Protein AF-A0A0B1TJ77-F1 (afdb_monomer)

Mean predicted aligned error: 9.47 Å

pLDDT: mean 84.38, std 19.78, range [30.62, 98.81]

Sequence (320 aa):
MHTGVLLCLLFISEALEATIDFCPSHSVFAKDPAPDCQAARDPRNLKKSPIEEWFTEQMFQDLFPKANLGLGPHECLPYSYKSFIIAARYFPEFGGEALNKDYEAIEHQRRDVAAFFAHALQETGENDVSLYKWVFISVHLQKNKQYPLNESRGLCSEKVSYNGFRCSSSFSTEEAAECFYRGGFYNWFERGPNSSFLLPAFPGFEVVDGKRCIEEGRYCKKDSILDFWYPCSGTTETHSNNTYYKGCYFGRGALQLSWNYNYGLFQQFLLSRGIRVDLINNPNLVVTKMDPPLAMLASLWFYMTPQPPKPSMHSIVIGR

Organism: Oesophagostomum dentatum (NCBI:txid61180)

InterPro domains:
  IPR000726 Glycoside hydrolase, family 19, catalytic [PF00182] (247-320)
  IPR023346 Lysozyme-like domain superfamily [SSF53955] (51-320)

Structure (mmCIF, N/CA/C/O backbone):
data_AF-A0A0B1TJ77-F1
#
_entry.id   AF-A0A0B1TJ77-F1
#
loop_
_atom_site.group_PDB
_atom_site.id
_atom_site.type_symbol
_atom_site.label_atom_id
_atom_site.label_alt_id
_atom_site.label_comp_id
_atom_site.label_asym_id
_atom_site.label_entity_id
_atom_site.label_seq_id
_atom_site.pdbx_PDB_ins_code
_atom_site.Cartn_x
_atom_site.Cartn_y
_atom_site.Cartn_z
_atom_site.occupancy
_atom_site.B_iso_or_equiv
_atom_site.auth_seq_id
_atom_site.auth_comp_id
_atom_site.auth_asym_id
_atom_site.auth_atom_id
_atom_site.pdbx_PDB_model_num
ATOM 1 N N . MET A 1 1 ? 4.062 -1.691 26.098 1.00 33.47 1 MET A N 1
ATOM 2 C CA . MET A 1 1 ? 3.121 -1.978 24.992 1.00 33.47 1 MET A CA 1
ATOM 3 C C . MET A 1 1 ? 2.044 -0.916 25.084 1.00 33.47 1 MET A C 1
ATOM 5 O O . MET A 1 1 ? 1.210 -0.994 25.974 1.00 33.47 1 MET A O 1
ATOM 9 N N . HIS A 1 2 ? 2.229 0.176 24.341 1.00 33.03 2 HIS A N 1
ATOM 10 C CA . HIS A 1 2 ? 1.635 1.476 24.655 1.00 33.03 2 HIS A CA 1
ATOM 11 C C . HIS A 1 2 ? 0.276 1.696 23.986 1.00 33.03 2 HIS A C 1
ATOM 13 O O . HIS A 1 2 ? 0.047 1.345 22.836 1.00 33.03 2 HIS A O 1
ATOM 19 N N . THR A 1 3 ? -0.596 2.304 24.777 1.00 34.78 3 THR A N 1
ATOM 20 C CA . THR A 1 3 ? -2.044 2.509 24.689 1.00 34.78 3 THR A CA 1
ATOM 21 C C . THR A 1 3 ? -2.519 3.542 23.655 1.00 34.78 3 THR A C 1
ATOM 23 O O . THR A 1 3 ? -3.707 3.839 23.624 1.00 34.78 3 THR A O 1
ATOM 26 N N . GLY A 1 4 ? -1.637 4.074 22.800 1.00 39.38 4 GLY A N 1
ATOM 27 C CA . GLY A 1 4 ? -1.952 5.198 21.898 1.00 39.38 4 GLY A CA 1
ATOM 28 C C . GLY A 1 4 ? -2.944 4.852 20.784 1.00 39.38 4 GLY A C 1
ATOM 29 O O . GLY A 1 4 ? -3.982 5.490 20.658 1.00 39.38 4 GLY A O 1
ATOM 30 N N . VAL A 1 5 ? -2.700 3.769 20.037 1.00 42.84 5 VAL A N 1
ATOM 31 C CA . VAL A 1 5 ? -3.583 3.363 18.920 1.00 42.84 5 VAL A CA 1
ATOM 32 C C . VAL A 1 5 ? -4.966 2.907 19.418 1.00 42.84 5 VAL A C 1
ATOM 34 O O . VAL A 1 5 ? -5.963 3.019 18.709 1.00 42.84 5 VAL A O 1
ATOM 37 N N . LEU A 1 6 ? -5.047 2.418 20.662 1.00 37.19 6 LEU A N 1
ATOM 38 C CA . LEU A 1 6 ? -6.294 1.920 21.241 1.00 37.19 6 LEU A CA 1
ATOM 39 C C . LEU A 1 6 ? -7.206 3.056 21.741 1.00 37.19 6 LEU A C 1
ATOM 41 O O . LEU A 1 6 ? -8.421 2.901 21.702 1.00 37.19 6 LEU A O 1
ATOM 45 N N . LEU A 1 7 ? -6.658 4.193 22.192 1.00 40.03 7 LEU A N 1
ATOM 46 C CA . LEU A 1 7 ? -7.473 5.263 22.785 1.00 40.03 7 LEU A CA 1
ATOM 47 C C . LEU A 1 7 ? -8.285 6.045 21.743 1.00 40.03 7 LEU A C 1
ATOM 49 O O . LEU A 1 7 ? -9.455 6.334 21.988 1.00 40.03 7 LEU A O 1
ATOM 53 N N . CYS A 1 8 ? -7.705 6.319 20.571 1.00 42.03 8 CYS A N 1
ATOM 54 C CA . CYS A 1 8 ? -8.358 7.119 19.526 1.00 42.03 8 CYS A CA 1
ATOM 55 C C . CYS A 1 8 ? -9.600 6.418 18.930 1.00 42.03 8 CYS A C 1
ATOM 57 O O . CYS A 1 8 ? -10.542 7.059 18.473 1.00 42.03 8 CYS A O 1
ATOM 59 N N . LEU A 1 9 ? -9.651 5.082 19.001 1.00 42.00 9 LEU A N 1
ATOM 60 C CA . LEU A 1 9 ? -10.787 4.291 18.525 1.00 42.00 9 LEU A CA 1
ATOM 61 C C . LEU A 1 9 ? -11.801 3.932 19.620 1.00 42.00 9 LEU A C 1
ATOM 63 O O . LEU A 1 9 ? -12.869 3.436 19.280 1.00 42.00 9 LEU A O 1
ATOM 67 N N . LEU A 1 10 ? -11.525 4.143 20.912 1.00 39.81 10 LEU A N 1
ATOM 68 C CA . LEU A 1 10 ? -12.411 3.689 22.000 1.00 39.81 10 LEU A CA 1
ATOM 69 C C . LEU A 1 10 ? -13.354 4.768 22.561 1.00 39.81 10 LEU A C 1
ATOM 71 O O . LEU A 1 10 ? -14.364 4.407 23.160 1.00 39.81 10 LEU A O 1
ATOM 75 N N . PHE A 1 11 ? -13.118 6.060 22.307 1.00 39.28 11 PHE A N 1
ATOM 76 C CA . PHE A 1 11 ? -13.961 7.147 22.826 1.00 39.28 11 PHE A CA 1
ATOM 77 C C . PHE A 1 11 ? -14.303 8.182 21.748 1.00 39.28 11 PHE A C 1
ATOM 79 O O . PHE A 1 11 ? -13.609 9.180 21.600 1.00 39.28 11 PHE A O 1
ATOM 86 N N . ILE A 1 12 ? -15.406 7.984 21.021 1.00 43.03 12 ILE A N 1
ATOM 87 C CA . ILE A 1 12 ? -16.041 9.065 20.252 1.00 43.03 12 ILE A CA 1
ATOM 88 C C . ILE A 1 12 ? -17.483 9.187 20.748 1.00 43.03 12 ILE A C 1
ATOM 90 O O . ILE A 1 12 ? -18.368 8.451 20.319 1.00 43.03 12 ILE A O 1
ATOM 94 N N . SER A 1 13 ? -17.683 10.090 21.708 1.00 36.84 13 SER A N 1
ATOM 95 C CA . SER A 1 13 ? -18.975 10.714 21.997 1.00 36.84 13 SER A CA 1
ATOM 96 C C . SER A 1 13 ? -18.979 12.076 21.309 1.00 36.84 13 SER A C 1
ATOM 98 O O . SER A 1 13 ? -17.969 12.772 21.316 1.00 36.84 13 SER A O 1
ATOM 100 N N . GLU A 1 14 ? -20.112 12.424 20.713 1.00 44.84 14 GLU A N 1
ATOM 101 C CA . GLU A 1 14 ? -20.382 13.636 19.936 1.00 44.84 14 GLU A CA 1
ATOM 102 C C . GLU A 1 14 ? -19.800 14.928 20.547 1.00 44.84 14 GLU A C 1
ATOM 104 O O . GLU A 1 14 ? -20.248 15.376 21.599 1.00 44.84 14 GLU A O 1
ATOM 109 N N . ALA A 1 15 ? -18.860 15.564 19.841 1.00 35.56 15 ALA A N 1
ATOM 110 C CA . ALA A 1 15 ? -18.689 17.018 19.792 1.00 35.56 15 ALA A CA 1
ATOM 111 C C . ALA A 1 15 ? -17.822 17.393 18.578 1.00 35.56 15 ALA A C 1
ATOM 113 O O . ALA A 1 15 ? -16.715 16.894 18.394 1.00 35.56 15 ALA A O 1
ATOM 114 N N . LEU A 1 16 ? -18.375 18.256 17.729 1.00 44.16 16 LEU A N 1
ATOM 115 C CA . LEU A 1 16 ? -17.776 18.760 16.501 1.00 44.16 16 LEU A CA 1
ATOM 116 C C . LEU A 1 16 ? -16.832 19.928 16.845 1.00 44.16 16 LEU A C 1
ATOM 118 O O . LEU A 1 16 ? -17.249 21.082 16.826 1.00 44.16 16 LEU A O 1
ATOM 122 N N . GLU A 1 17 ? -15.572 19.648 17.161 1.00 37.72 17 GLU A N 1
ATOM 123 C CA . GLU A 1 17 ? -14.515 20.663 17.143 1.00 37.72 17 GLU A CA 1
ATOM 124 C C . GLU A 1 17 ? -13.528 20.308 16.035 1.00 37.72 17 GLU A C 1
ATOM 126 O O . GLU A 1 17 ? -12.990 19.203 15.991 1.00 37.72 17 GLU A O 1
ATOM 131 N N . ALA A 1 18 ? -13.326 21.237 15.095 1.00 39.16 18 ALA A N 1
ATOM 132 C CA . ALA A 1 18 ? -12.214 21.158 14.164 1.00 39.16 18 ALA A CA 1
ATOM 133 C C . ALA A 1 18 ? -10.938 21.174 15.008 1.00 39.16 18 ALA A C 1
ATOM 135 O O . ALA A 1 18 ? -10.562 22.215 15.548 1.00 39.16 18 ALA A O 1
ATOM 136 N N . THR A 1 19 ? -10.328 20.005 15.182 1.00 48.34 19 THR A N 1
ATOM 137 C CA . THR A 1 19 ? -9.075 19.854 15.907 1.00 48.34 19 THR A CA 1
ATOM 138 C C . THR A 1 19 ? -8.058 20.755 15.225 1.00 48.34 19 THR A C 1
ATOM 140 O O . THR A 1 19 ? -7.701 20.528 14.069 1.00 48.34 19 THR A O 1
ATOM 143 N N . ILE A 1 20 ? -7.637 21.818 15.909 1.00 50.59 20 ILE A N 1
ATOM 144 C CA . ILE A 1 20 ? -6.459 22.578 15.503 1.00 50.59 20 ILE A CA 1
ATOM 145 C C . ILE A 1 20 ? -5.342 21.543 15.409 1.00 50.59 20 ILE A C 1
ATOM 147 O O . ILE A 1 20 ? -5.010 20.926 16.422 1.00 50.59 20 ILE A O 1
ATOM 151 N N . ASP A 1 21 ? -4.838 21.301 14.198 1.00 71.38 21 ASP A N 1
ATOM 152 C CA . ASP A 1 21 ? -3.714 20.396 14.001 1.00 71.38 21 ASP A CA 1
ATOM 153 C C . ASP A 1 21 ? -2.504 21.030 14.690 1.00 71.38 21 ASP A C 1
ATOM 155 O O . ASP A 1 21 ? -1.879 21.962 14.182 1.00 71.38 21 ASP A O 1
ATOM 159 N N . PHE A 1 22 ? -2.269 20.603 15.929 1.00 84.06 22 PHE A N 1
ATOM 160 C CA . PHE A 1 22 ? -1.185 21.095 16.768 1.00 84.06 22 PHE A CA 1
ATOM 161 C C . PHE A 1 22 ? 0.151 20.464 16.368 1.00 84.06 22 PHE A C 1
ATOM 163 O O . PHE A 1 22 ? 1.197 20.858 16.893 1.00 84.06 22 PHE A O 1
ATOM 170 N N . CYS A 1 23 ? 0.132 19.490 15.453 1.00 86.81 23 CYS A N 1
ATOM 171 C CA . CYS A 1 23 ? 1.340 18.882 14.947 1.00 86.81 23 CYS A CA 1
ATOM 172 C C . CYS A 1 23 ? 2.136 19.876 14.099 1.00 86.81 23 CYS A C 1
ATOM 174 O O . CYS A 1 23 ? 1.578 20.742 13.421 1.00 86.81 23 CYS A O 1
ATOM 176 N N . PRO A 1 24 ? 3.474 19.788 14.139 1.00 86.38 24 PRO A N 1
ATOM 177 C CA . PRO A 1 24 ? 4.313 20.695 13.382 1.00 86.38 24 PRO A CA 1
ATOM 178 C C . PRO A 1 24 ? 4.117 20.480 11.880 1.00 86.38 24 PRO A C 1
ATOM 180 O O . PRO A 1 24 ? 3.876 19.362 11.418 1.00 86.38 24 PRO A O 1
ATOM 183 N N . SER A 1 25 ? 4.309 21.551 11.110 1.00 86.38 25 SER A N 1
ATOM 184 C CA . SER A 1 25 ? 4.343 21.472 9.651 1.00 86.38 25 SER A CA 1
ATOM 185 C C . SER A 1 25 ? 5.398 20.469 9.183 1.00 86.38 25 SER A C 1
ATOM 187 O O . SER A 1 25 ? 6.533 20.497 9.667 1.00 86.38 25 SER A O 1
ATOM 189 N N . HIS A 1 26 ? 5.054 19.650 8.197 1.00 87.38 26 HIS A N 1
ATOM 190 C CA . HIS A 1 26 ? 5.940 18.657 7.592 1.00 87.38 26 HIS A CA 1
ATOM 191 C C . HIS A 1 26 ? 6.331 19.022 6.158 1.00 87.38 26 HIS A C 1
ATOM 193 O O . HIS A 1 26 ? 5.780 19.932 5.538 1.00 87.38 26 HIS A O 1
ATOM 199 N N . SER A 1 27 ? 7.315 18.295 5.630 1.00 88.69 27 SER A N 1
ATOM 200 C CA . SER A 1 27 ? 7.717 18.412 4.226 1.00 88.69 27 SER A CA 1
ATOM 201 C C . SER A 1 27 ? 6.802 17.575 3.334 1.00 88.69 27 SER A C 1
ATOM 203 O O . SER A 1 27 ? 6.491 16.427 3.658 1.00 88.69 27 SER A O 1
ATOM 205 N N . VAL A 1 28 ? 6.423 18.141 2.190 1.00 94.25 28 VAL A N 1
ATOM 206 C CA . VAL A 1 28 ? 5.692 17.447 1.125 1.00 94.25 28 VAL A CA 1
ATOM 207 C C . VAL A 1 28 ? 6.672 17.138 -0.001 1.00 94.25 28 VAL A C 1
ATOM 209 O O . VAL A 1 28 ? 7.245 18.056 -0.588 1.00 94.25 28 VAL A O 1
ATOM 212 N N . PHE A 1 29 ? 6.891 15.852 -0.279 1.00 93.44 29 PHE A N 1
ATOM 213 C CA . PHE A 1 29 ? 7.775 15.411 -1.366 1.00 93.44 29 PHE A CA 1
ATOM 214 C C . PHE A 1 29 ? 7.011 14.921 -2.592 1.00 93.44 29 PHE A C 1
ATOM 216 O O . PHE A 1 29 ? 7.553 14.980 -3.695 1.00 93.44 29 PHE A O 1
ATOM 223 N N . ALA A 1 30 ? 5.780 14.427 -2.421 1.00 93.50 30 ALA A N 1
ATOM 224 C CA . ALA A 1 30 ? 4.961 14.018 -3.555 1.00 93.50 30 ALA A CA 1
ATOM 225 C C . ALA A 1 30 ? 4.651 15.213 -4.458 1.00 93.50 30 ALA A C 1
ATOM 227 O O . ALA A 1 30 ? 4.370 16.315 -3.986 1.00 93.50 30 ALA A O 1
ATOM 228 N N . LYS A 1 31 ? 4.659 14.971 -5.769 1.00 91.50 31 LYS A N 1
ATOM 229 C CA . LYS A 1 31 ? 4.085 15.917 -6.727 1.00 91.50 31 LYS A CA 1
ATOM 230 C C . LYS A 1 31 ? 2.568 15.773 -6.763 1.00 91.50 31 LYS A C 1
ATOM 232 O O . LYS A 1 31 ? 2.051 14.657 -6.665 1.00 91.50 31 LYS A O 1
ATOM 237 N N . ASP A 1 32 ? 1.881 16.891 -6.971 1.00 90.75 32 ASP A N 1
ATOM 238 C CA . ASP A 1 32 ? 0.444 16.889 -7.218 1.00 90.75 32 ASP A CA 1
ATOM 239 C C . ASP A 1 32 ? 0.102 16.006 -8.430 1.00 90.75 32 ASP A C 1
ATOM 241 O O . ASP A 1 32 ? 0.757 16.104 -9.478 1.00 90.75 32 ASP A O 1
ATOM 245 N N . PRO A 1 33 ? -0.918 15.136 -8.320 1.00 90.56 33 PRO A N 1
ATOM 246 C CA . PRO A 1 33 ? -1.424 14.386 -9.459 1.00 90.56 33 PRO A CA 1
ATOM 247 C C . PRO A 1 33 ? -1.905 15.307 -10.584 1.00 90.56 33 PRO A C 1
ATOM 249 O O . PRO A 1 33 ? -2.353 16.430 -10.353 1.00 90.56 33 PRO A O 1
ATOM 252 N N . ALA A 1 34 ? -1.860 14.809 -11.821 1.00 89.25 34 ALA A N 1
ATOM 253 C CA . ALA A 1 34 ? -2.406 15.538 -12.961 1.00 89.25 34 ALA A CA 1
ATOM 254 C C . ALA A 1 34 ? -3.915 15.825 -12.771 1.00 89.25 34 ALA A C 1
ATOM 256 O O . ALA A 1 34 ? -4.615 14.982 -12.205 1.00 89.25 34 ALA A O 1
ATOM 257 N N . PRO A 1 35 ? -4.452 16.952 -13.277 1.00 88.88 35 PRO A N 1
ATOM 258 C CA . PRO A 1 35 ? -5.868 17.302 -13.106 1.00 88.88 35 PRO A CA 1
ATOM 259 C C . PRO A 1 35 ? -6.865 16.268 -13.656 1.00 88.88 35 PRO A C 1
ATOM 261 O O . PRO A 1 35 ? -8.010 16.221 -13.220 1.00 88.88 35 PRO A O 1
ATOM 264 N N . ASP A 1 36 ? -6.449 15.452 -14.624 1.00 90.88 36 ASP A N 1
ATOM 265 C CA . ASP A 1 36 ? -7.234 14.392 -15.263 1.00 90.88 36 ASP A CA 1
ATOM 266 C C . ASP A 1 36 ? -6.941 12.991 -14.690 1.00 90.88 36 ASP A C 1
ATOM 268 O O . ASP A 1 36 ? -7.260 11.969 -15.308 1.00 90.88 36 ASP A O 1
ATOM 272 N N . CYS A 1 37 ? -6.332 12.926 -13.503 1.00 90.62 37 CYS A N 1
ATOM 273 C CA . CYS A 1 37 ? -5.993 11.672 -12.851 1.00 90.62 37 CYS A CA 1
ATOM 274 C C . CYS A 1 37 ? -7.224 10.794 -12.577 1.00 90.62 37 CYS A C 1
ATOM 276 O O . CYS A 1 37 ? -8.345 11.252 -12.345 1.00 90.62 37 CYS A O 1
ATOM 278 N N . GLN A 1 38 ? -7.015 9.477 -12.598 1.00 90.69 38 GLN A N 1
ATOM 279 C CA . GLN A 1 38 ? -8.089 8.522 -12.354 1.00 90.69 38 GLN A CA 1
ATOM 280 C C . GLN A 1 38 ? -8.202 8.211 -10.864 1.00 90.69 38 GLN A C 1
ATOM 282 O O . GLN A 1 38 ? -7.341 7.548 -10.287 1.00 90.69 38 GLN A O 1
ATOM 287 N N . ALA A 1 39 ? -9.307 8.644 -10.262 1.00 94.94 39 ALA A N 1
ATOM 288 C CA . ALA A 1 39 ? -9.655 8.277 -8.897 1.00 94.94 39 ALA A CA 1
ATOM 289 C C . ALA A 1 39 ? -9.866 6.760 -8.735 1.00 94.94 39 ALA A C 1
ATOM 291 O O . ALA A 1 39 ? -10.267 6.075 -9.683 1.00 94.94 39 ALA A O 1
ATOM 292 N N . ALA A 1 40 ? -9.699 6.254 -7.509 1.00 96.62 40 ALA A N 1
ATOM 293 C CA . ALA A 1 40 ? -9.938 4.849 -7.170 1.00 96.62 40 ALA A CA 1
ATOM 294 C C . ALA A 1 40 ? -11.340 4.357 -7.594 1.00 96.62 40 ALA A C 1
ATOM 296 O O . ALA A 1 40 ? -12.351 5.044 -7.381 1.00 96.62 40 ALA A O 1
ATOM 297 N N . ARG A 1 41 ? -11.415 3.152 -8.174 1.00 97.06 41 ARG A N 1
ATOM 298 C CA . ARG A 1 41 ? -12.656 2.494 -8.626 1.00 97.06 41 ARG A CA 1
ATOM 299 C C . ARG A 1 41 ? -12.635 1.003 -8.315 1.00 97.06 41 ARG A C 1
ATOM 301 O O . ARG A 1 41 ? -11.579 0.385 -8.293 1.00 97.06 41 ARG A O 1
ATOM 308 N N . ASP A 1 42 ? -13.811 0.415 -8.125 1.00 96.62 42 ASP A N 1
ATOM 309 C CA . ASP A 1 42 ? -13.957 -1.033 -7.992 1.00 96.62 42 ASP A CA 1
ATOM 310 C C . ASP A 1 42 ? -14.533 -1.626 -9.288 1.00 96.62 42 ASP A C 1
ATOM 312 O O . ASP A 1 42 ? -15.735 -1.504 -9.529 1.00 96.62 42 ASP A O 1
ATOM 316 N N . PRO A 1 43 ? -13.726 -2.291 -10.134 1.00 95.94 43 PRO A N 1
ATOM 317 C CA . PRO A 1 43 ? -14.220 -2.864 -11.386 1.00 95.94 43 PRO A CA 1
ATOM 318 C C . PRO A 1 43 ? -15.181 -4.042 -11.172 1.00 95.94 43 PRO A C 1
ATOM 320 O O . PRO A 1 43 ? -15.810 -4.505 -12.123 1.00 95.94 43 PRO A O 1
ATOM 323 N N 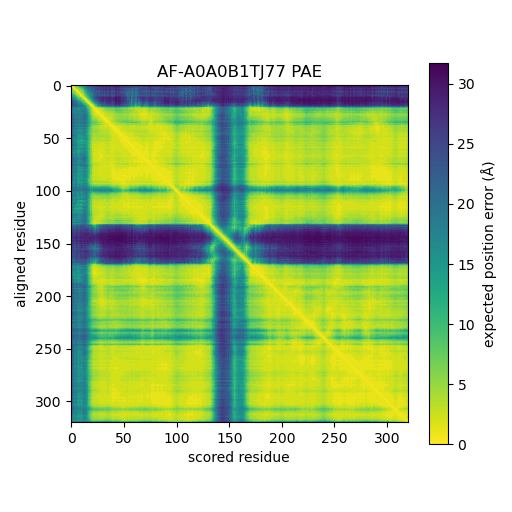. ARG A 1 44 ? -15.281 -4.566 -9.945 1.00 96.25 44 ARG A N 1
ATOM 324 C CA . ARG A 1 44 ? -16.154 -5.689 -9.597 1.00 96.25 44 ARG A CA 1
ATOM 325 C C . ARG A 1 44 ? -17.450 -5.249 -8.922 1.00 96.25 44 ARG A C 1
ATOM 327 O O . ARG A 1 44 ? -18.326 -6.095 -8.767 1.00 96.25 44 ARG A O 1
ATOM 334 N N . ASN A 1 45 ? -17.583 -3.964 -8.573 1.00 96.00 45 ASN A N 1
ATOM 335 C CA . ASN A 1 45 ? -18.727 -3.407 -7.843 1.00 96.00 45 ASN A CA 1
ATOM 336 C C . ASN A 1 45 ? -19.143 -4.303 -6.661 1.00 96.00 45 ASN A C 1
ATOM 338 O O . ASN A 1 45 ? -20.311 -4.679 -6.527 1.00 96.00 45 ASN A O 1
ATOM 342 N N . LEU A 1 46 ? -18.168 -4.708 -5.845 1.00 97.56 46 LEU A N 1
ATOM 343 C CA . LEU A 1 46 ? -18.400 -5.559 -4.690 1.00 97.56 46 LEU A CA 1
ATOM 344 C C . LEU A 1 46 ? -19.312 -4.856 -3.683 1.00 97.56 46 LEU A C 1
ATOM 346 O O . LEU A 1 46 ? -19.362 -3.625 -3.587 1.00 97.56 46 LEU A O 1
ATOM 350 N N . LYS A 1 47 ? -20.040 -5.670 -2.915 1.00 97.56 47 LYS A N 1
ATOM 351 C CA . LYS A 1 47 ? -20.856 -5.178 -1.806 1.00 97.56 47 LYS A CA 1
ATOM 352 C C . LYS A 1 47 ? -19.967 -4.479 -0.783 1.00 97.56 47 LYS A C 1
ATOM 354 O O . LYS A 1 47 ? -18.799 -4.831 -0.636 1.00 97.56 47 LYS A O 1
ATOM 359 N N . LYS A 1 48 ? -20.552 -3.514 -0.077 1.00 97.50 48 LYS A N 1
ATOM 360 C CA . LYS A 1 48 ? -19.875 -2.822 1.017 1.00 97.50 48 LYS A CA 1
ATOM 361 C C . LYS A 1 48 ? -19.411 -3.814 2.086 1.00 97.50 48 LYS A C 1
ATOM 363 O O . LYS A 1 48 ? -20.128 -4.772 2.375 1.00 97.50 48 LYS A O 1
ATOM 368 N N . SER A 1 49 ? -18.221 -3.577 2.629 1.00 96.12 49 SER A N 1
ATOM 369 C CA . SER A 1 49 ? -17.674 -4.347 3.753 1.00 96.12 49 SER A CA 1
ATOM 370 C C . SER A 1 49 ? -18.246 -3.819 5.081 1.00 96.12 49 SER A C 1
ATOM 372 O O . SER A 1 49 ? -18.525 -2.619 5.148 1.00 96.12 49 SER A O 1
ATOM 374 N N . PRO A 1 50 ? -18.403 -4.651 6.133 1.00 95.06 50 PRO A N 1
ATOM 375 C CA . PRO A 1 50 ? -18.876 -4.207 7.451 1.00 95.06 50 PRO A CA 1
ATOM 376 C C . PRO A 1 50 ? -18.107 -3.014 8.037 1.00 95.06 50 PRO A C 1
ATOM 378 O O . PRO A 1 50 ? -18.690 -2.181 8.722 1.00 95.06 50 PRO A O 1
ATOM 381 N N . ILE A 1 51 ? -16.816 -2.870 7.716 1.00 96.38 51 ILE A N 1
ATOM 382 C CA . ILE A 1 51 ? -16.002 -1.725 8.157 1.00 96.38 51 ILE A CA 1
ATOM 383 C C . ILE A 1 51 ? -16.587 -0.365 7.721 1.00 96.38 51 ILE A C 1
ATOM 385 O O . ILE A 1 51 ? -16.417 0.633 8.419 1.00 96.38 51 ILE A O 1
ATOM 389 N N . GLU A 1 52 ? -17.320 -0.316 6.599 1.00 96.94 52 GLU A N 1
ATOM 390 C CA . GLU A 1 52 ? -17.952 0.909 6.080 1.00 96.94 52 GLU A CA 1
ATOM 391 C C . GLU A 1 52 ? -19.134 1.395 6.940 1.00 96.94 52 GLU A C 1
ATOM 393 O O . GLU A 1 52 ? -19.655 2.480 6.687 1.00 96.94 52 GLU A O 1
ATOM 398 N N . GLU A 1 53 ? -19.580 0.614 7.931 1.00 95.00 53 GLU A N 1
ATOM 399 C CA . GLU A 1 53 ? -20.655 1.003 8.852 1.0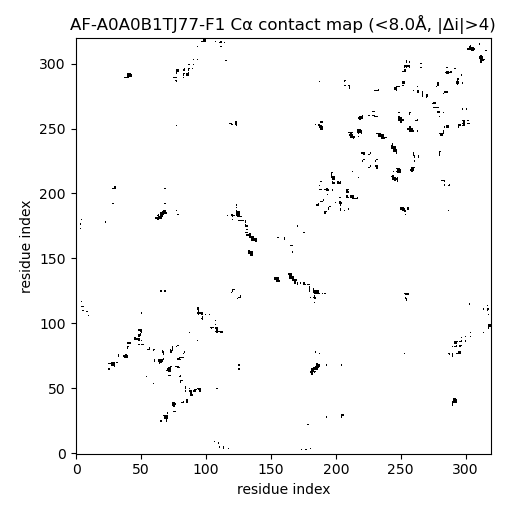0 95.00 53 GLU A CA 1
ATOM 400 C C . GLU A 1 53 ? -20.180 1.969 9.944 1.00 95.00 53 GLU A C 1
ATOM 402 O O . GLU A 1 53 ? -20.983 2.745 10.462 1.00 95.00 53 GLU A O 1
ATOM 407 N N . TRP A 1 54 ? -18.888 1.948 10.291 1.00 94.81 54 TRP A N 1
ATOM 408 C CA . TRP A 1 54 ? -18.357 2.713 11.424 1.00 94.81 54 TRP A CA 1
ATOM 409 C C . TRP A 1 54 ? -17.059 3.469 11.132 1.00 94.81 54 TRP A C 1
ATOM 411 O O . TRP A 1 54 ? -16.798 4.475 11.790 1.00 94.81 54 TRP A O 1
ATOM 421 N N . PHE A 1 55 ? -16.240 3.028 10.174 1.00 96.88 55 PHE A N 1
ATOM 422 C CA . PHE A 1 55 ? -14.989 3.701 9.832 1.00 96.88 55 PHE A CA 1
ATOM 423 C C . PHE A 1 55 ? -15.221 4.711 8.708 1.00 96.88 55 PHE A C 1
ATOM 425 O O . PHE A 1 55 ? -15.482 4.331 7.568 1.00 96.88 55 PHE A O 1
ATOM 432 N N . THR A 1 56 ? -15.144 6.002 9.026 1.00 97.38 56 THR A N 1
ATOM 433 C CA . THR A 1 56 ? -15.516 7.078 8.096 1.00 97.38 56 THR A CA 1
ATOM 434 C C . THR A 1 56 ? -14.316 7.672 7.360 1.00 97.38 56 THR A C 1
ATOM 436 O O . THR A 1 56 ? -13.163 7.535 7.773 1.00 97.38 56 THR A O 1
ATOM 439 N N . GLU A 1 57 ? -14.590 8.402 6.277 1.00 97.19 57 GLU A N 1
ATOM 440 C CA . GLU A 1 57 ? -13.564 9.163 5.558 1.00 97.19 57 GLU A CA 1
ATOM 441 C C . GLU A 1 57 ? -12.879 10.201 6.450 1.00 97.19 57 GLU A C 1
ATOM 443 O O . GLU A 1 57 ? -11.661 10.344 6.391 1.00 97.19 57 GLU A O 1
ATOM 448 N N . GLN A 1 58 ? -13.642 10.865 7.321 1.00 96.56 58 GLN A N 1
ATOM 449 C CA . GLN A 1 58 ? -13.103 11.836 8.268 1.00 96.56 58 GLN A CA 1
ATOM 450 C C . GLN A 1 58 ? -12.115 11.182 9.240 1.00 96.56 58 GLN A C 1
ATOM 452 O O . GLN A 1 58 ? -11.042 11.731 9.461 1.00 96.56 58 GLN A O 1
ATOM 457 N N . MET A 1 59 ? -12.430 9.990 9.763 1.00 95.94 59 MET A N 1
ATOM 458 C CA . MET A 1 59 ? -11.495 9.239 10.611 1.00 95.94 59 MET A CA 1
ATOM 459 C C . MET A 1 59 ? -10.211 8.893 9.855 1.00 95.94 59 MET A C 1
ATOM 461 O O . MET A 1 59 ? -9.122 9.043 10.394 1.00 95.94 59 MET A O 1
ATOM 465 N N . PHE A 1 60 ? -10.311 8.454 8.596 1.00 96.88 60 PHE A N 1
ATOM 466 C CA . PHE A 1 60 ? -9.126 8.156 7.788 1.00 96.88 60 PHE A CA 1
ATOM 467 C C . PHE A 1 60 ? -8.272 9.405 7.533 1.00 96.88 60 PHE A C 1
ATOM 469 O O . PHE A 1 60 ? -7.049 9.337 7.616 1.00 96.88 60 PHE A O 1
ATOM 476 N N . GLN A 1 61 ? -8.899 10.540 7.217 1.00 95.44 61 GLN A N 1
ATOM 477 C CA . GLN A 1 61 ? -8.191 11.800 6.984 1.00 95.44 61 GLN A CA 1
ATOM 478 C C . GLN A 1 61 ? -7.516 12.324 8.254 1.00 95.44 61 GLN A C 1
ATOM 480 O O . GLN A 1 61 ? -6.390 12.807 8.176 1.00 95.44 61 GLN A O 1
ATOM 485 N N . ASP A 1 62 ? -8.164 12.171 9.409 1.00 92.50 62 ASP A N 1
ATOM 486 C CA . ASP A 1 62 ? -7.599 12.555 10.702 1.00 92.50 62 ASP A CA 1
ATOM 487 C C . ASP A 1 62 ? -6.431 11.651 11.129 1.00 92.50 62 ASP A C 1
ATOM 489 O O . ASP A 1 62 ? -5.420 12.135 11.636 1.00 92.50 62 ASP A O 1
ATOM 493 N N . LEU A 1 63 ? -6.529 10.345 10.863 1.00 93.00 63 LEU A N 1
ATOM 494 C CA . LEU A 1 63 ? -5.470 9.383 11.172 1.00 93.00 63 LEU A CA 1
ATOM 495 C C . LEU A 1 63 ? -4.262 9.495 10.238 1.00 93.00 63 LEU A C 1
ATOM 497 O O . LEU A 1 63 ? -3.151 9.183 10.656 1.00 93.00 63 LEU A O 1
ATOM 501 N N . PHE A 1 64 ? -4.452 9.900 8.979 1.00 95.75 64 PHE A N 1
ATOM 502 C CA . PHE A 1 64 ? -3.390 9.873 7.964 1.00 95.75 64 PHE A CA 1
ATOM 503 C C . PHE A 1 64 ? -3.247 11.184 7.176 1.00 95.75 64 PHE A C 1
ATOM 505 O O . PHE A 1 64 ? -3.163 11.144 5.942 1.00 95.75 64 PHE A O 1
ATOM 512 N N . PRO A 1 65 ? -3.158 12.353 7.838 1.00 95.31 65 PRO A N 1
ATOM 513 C CA . PRO A 1 65 ? -3.073 13.645 7.158 1.00 95.31 65 PRO A CA 1
ATOM 514 C C . PRO A 1 65 ? -1.792 13.795 6.330 1.00 95.31 65 PRO A C 1
ATOM 516 O O . PRO A 1 65 ? -1.747 14.603 5.409 1.00 95.31 65 PRO A O 1
ATOM 519 N N . LYS A 1 66 ? -0.757 12.995 6.618 1.00 95.44 66 LYS A N 1
ATOM 520 C CA . LYS A 1 66 ? 0.539 13.016 5.924 1.00 95.44 66 LYS A CA 1
ATOM 521 C C . LYS A 1 66 ? 0.716 11.899 4.893 1.00 95.44 66 LYS A C 1
ATOM 523 O O . LYS A 1 66 ? 1.832 11.692 4.414 1.00 95.44 66 LYS A O 1
ATOM 528 N N . ALA A 1 67 ? -0.342 11.159 4.558 1.00 97.06 67 ALA A N 1
ATOM 529 C CA . ALA A 1 67 ? -0.251 10.076 3.582 1.00 97.06 67 ALA A CA 1
ATOM 530 C C . ALA A 1 67 ? 0.362 10.548 2.248 1.00 97.06 67 ALA A C 1
ATOM 532 O O . ALA A 1 67 ? 0.339 11.732 1.924 1.00 97.06 67 ALA A O 1
ATOM 533 N N . ASN A 1 68 ? 0.886 9.622 1.444 1.00 97.38 68 ASN A N 1
ATOM 534 C CA . ASN A 1 68 ? 1.432 9.928 0.116 1.00 97.38 68 ASN A CA 1
ATOM 535 C C . ASN A 1 68 ? 2.542 11.000 0.145 1.00 97.38 68 ASN A C 1
ATOM 537 O O . ASN A 1 68 ? 2.435 12.045 -0.492 1.00 97.38 68 ASN A O 1
ATOM 541 N N . LEU A 1 69 ? 3.613 10.731 0.893 1.00 96.06 69 LEU A N 1
ATOM 542 C CA . LEU A 1 69 ? 4.793 11.590 1.031 1.00 96.06 69 LEU A CA 1
ATOM 543 C C . LEU A 1 69 ? 4.461 13.026 1.464 1.00 96.06 69 LEU A C 1
ATOM 545 O O . LEU A 1 69 ? 5.026 13.994 0.946 1.00 96.06 69 LEU A O 1
ATOM 549 N N . GLY A 1 70 ? 3.526 13.155 2.404 1.00 95.12 70 GLY A N 1
ATOM 550 C CA . GLY A 1 70 ? 3.143 14.423 3.012 1.00 95.12 70 GLY A CA 1
ATOM 551 C C . GLY A 1 70 ? 2.018 15.173 2.302 1.00 95.12 70 GLY A C 1
ATOM 552 O O . GLY A 1 70 ? 1.531 16.142 2.877 1.00 95.12 70 GLY A O 1
ATOM 553 N N . LEU A 1 71 ? 1.572 14.754 1.111 1.00 95.75 71 LEU A N 1
ATOM 554 C CA . LEU A 1 71 ? 0.478 15.441 0.403 1.00 95.75 71 LEU A CA 1
ATOM 555 C C . LEU A 1 71 ? -0.886 15.237 1.084 1.00 95.75 71 LEU A C 1
ATOM 557 O O . LEU A 1 71 ? -1.799 16.041 0.925 1.00 95.75 71 LEU A O 1
ATOM 561 N N . GLY A 1 72 ? -1.012 14.155 1.844 1.00 96.06 72 GLY A N 1
ATOM 562 C CA . GLY A 1 72 ? -2.243 13.710 2.471 1.00 96.06 72 GLY A CA 1
ATOM 563 C C . GLY A 1 72 ? -3.048 12.748 1.595 1.00 96.06 72 GLY A C 1
ATOM 564 O O . GLY A 1 72 ? -2.613 12.332 0.510 1.00 96.06 72 GLY A O 1
ATOM 565 N N . PRO A 1 73 ? -4.224 12.317 2.078 1.00 96.69 73 PRO A N 1
ATOM 566 C CA . PRO A 1 73 ? -5.105 11.431 1.334 1.00 96.69 73 PRO A CA 1
ATOM 567 C C . PRO A 1 73 ? -5.600 12.105 0.052 1.00 96.69 73 PRO A C 1
ATOM 569 O O . PRO A 1 73 ? -6.197 13.175 0.096 1.00 96.69 73 PRO A O 1
ATOM 572 N N . HIS A 1 74 ? -5.400 11.454 -1.093 1.00 95.81 74 HIS A N 1
ATOM 573 C CA . HIS A 1 74 ? -5.821 11.986 -2.390 1.00 95.81 74 HIS A CA 1
ATOM 574 C C . HIS A 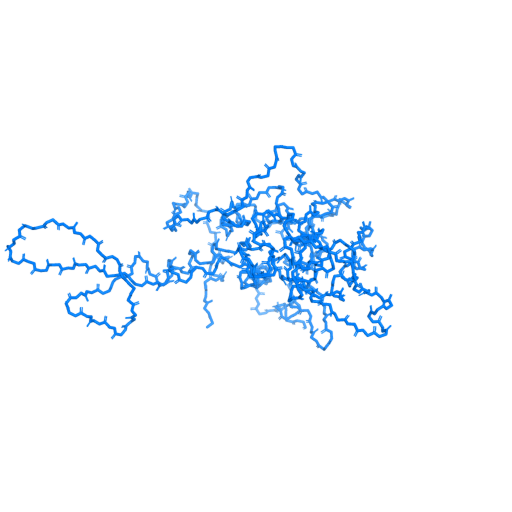1 74 ? -6.446 10.879 -3.241 1.00 95.81 74 HIS A C 1
ATOM 576 O O . HIS A 1 74 ? -5.899 9.782 -3.339 1.00 95.81 74 HIS A O 1
ATOM 582 N N . GLU A 1 75 ? -7.583 11.143 -3.889 1.00 93.31 75 GLU A N 1
ATOM 583 C CA . GLU A 1 75 ? -8.388 10.106 -4.558 1.00 93.31 75 GLU A CA 1
ATOM 584 C C . GLU A 1 75 ? -7.679 9.390 -5.721 1.00 93.31 75 GLU A C 1
ATOM 586 O O . GLU A 1 75 ? -8.000 8.241 -6.034 1.00 93.31 75 GLU A O 1
ATOM 591 N N . CYS A 1 76 ? -6.709 10.067 -6.338 1.00 93.88 76 CYS A N 1
ATOM 592 C CA . CYS A 1 76 ? -5.858 9.540 -7.407 1.00 93.88 76 CYS A CA 1
ATOM 593 C C . CYS A 1 76 ? -4.546 8.911 -6.928 1.00 93.88 76 CYS A C 1
ATOM 595 O O . CYS A 1 76 ? -3.775 8.425 -7.753 1.00 93.88 76 CYS A O 1
ATOM 597 N N . LEU A 1 77 ? -4.258 8.957 -5.627 1.00 96.44 77 LEU A N 1
ATOM 598 C CA . LEU A 1 77 ? -3.044 8.388 -5.059 1.00 96.44 77 LEU A CA 1
ATOM 599 C C . LEU A 1 77 ? -3.346 7.090 -4.300 1.00 96.44 77 LEU A C 1
ATOM 601 O O . LEU A 1 77 ? -4.491 6.844 -3.901 1.00 96.44 77 LEU A O 1
ATOM 605 N N . PRO A 1 78 ? -2.326 6.238 -4.094 1.00 96.50 78 PRO A N 1
ATOM 606 C CA . PRO A 1 78 ? -2.504 4.910 -3.514 1.00 96.50 78 PRO A CA 1
ATOM 607 C C . PRO A 1 78 ? -3.231 4.912 -2.172 1.00 96.50 78 PRO A C 1
ATOM 609 O O . PRO A 1 78 ? -4.033 4.015 -1.900 1.00 96.50 78 PRO A O 1
ATOM 612 N N . TYR A 1 79 ? -2.966 5.924 -1.346 1.00 98.00 79 TYR A N 1
ATOM 613 C CA . TYR A 1 79 ? -3.480 6.002 0.009 1.00 98.00 79 TYR A CA 1
ATOM 614 C C . TYR A 1 79 ? -4.564 7.071 0.110 1.00 98.00 79 TYR A C 1
ATOM 616 O O . TYR A 1 79 ? -4.300 8.264 0.216 1.00 98.00 79 TYR A O 1
ATOM 624 N N . SER A 1 80 ? -5.808 6.616 0.059 1.00 97.88 80 SER A N 1
ATOM 625 C CA . SER A 1 80 ? -7.002 7.413 0.317 1.00 97.88 80 SER A CA 1
ATOM 626 C C . SER A 1 80 ? -8.037 6.540 1.009 1.00 97.88 80 SER A C 1
ATOM 628 O O . SER A 1 80 ? -7.978 5.308 0.903 1.00 97.88 80 SER A O 1
ATOM 630 N N . TYR A 1 81 ? -9.020 7.164 1.661 1.00 98.19 81 TYR A N 1
ATOM 631 C CA . TYR A 1 81 ? -10.157 6.434 2.215 1.00 98.19 81 TYR A CA 1
ATOM 632 C C . TYR A 1 81 ? -10.823 5.578 1.133 1.00 98.19 81 TYR A C 1
ATOM 634 O O . TYR A 1 81 ? -11.032 4.381 1.329 1.00 98.19 81 TYR A O 1
ATOM 642 N N . LYS A 1 82 ? -11.041 6.161 -0.058 1.00 98.06 82 LYS A N 1
ATOM 643 C CA . LYS A 1 82 ? -11.621 5.473 -1.217 1.00 98.06 82 LYS A CA 1
ATOM 644 C C . LYS A 1 82 ? -10.816 4.244 -1.650 1.00 98.06 82 LYS A C 1
ATOM 646 O O . LYS A 1 82 ? -11.394 3.206 -1.969 1.00 98.06 82 LYS A O 1
ATOM 651 N N . SER A 1 83 ? -9.489 4.344 -1.648 1.00 98.38 83 SER A N 1
ATOM 652 C CA . SER A 1 83 ? -8.619 3.206 -1.943 1.00 98.38 83 SER A CA 1
ATOM 653 C C . SER A 1 83 ? -8.748 2.101 -0.895 1.00 98.38 83 SER A C 1
ATOM 655 O O . SER A 1 83 ? -8.834 0.921 -1.241 1.00 98.38 83 SER A O 1
ATOM 657 N N . PHE A 1 84 ? -8.786 2.492 0.379 1.00 98.44 84 PHE A N 1
ATOM 658 C CA . PHE A 1 84 ? -8.845 1.582 1.516 1.00 98.44 84 PHE A CA 1
ATOM 659 C C . PHE A 1 84 ? -10.156 0.789 1.563 1.00 98.44 84 PHE A C 1
ATOM 661 O O . PHE A 1 84 ? -10.109 -0.441 1.567 1.00 98.44 84 PHE A O 1
ATOM 668 N N . ILE A 1 85 ? -11.325 1.441 1.512 1.00 98.19 85 ILE A N 1
ATOM 669 C CA . ILE A 1 85 ? -12.592 0.696 1.607 1.00 98.19 85 ILE A CA 1
ATOM 670 C C . ILE A 1 85 ? -12.872 -0.153 0.364 1.00 98.19 85 ILE A C 1
ATOM 672 O O . ILE A 1 85 ? -13.411 -1.246 0.501 1.00 98.19 85 ILE A O 1
ATOM 676 N N . ILE A 1 86 ? -12.455 0.270 -0.841 1.00 98.50 86 ILE A N 1
ATOM 677 C CA . ILE A 1 86 ? -12.549 -0.594 -2.034 1.00 98.50 86 ILE A CA 1
ATOM 678 C C . ILE A 1 86 ? -11.745 -1.877 -1.822 1.00 98.50 86 ILE A C 1
ATOM 680 O O . ILE A 1 86 ? -12.240 -2.959 -2.127 1.00 98.50 86 ILE A O 1
ATOM 684 N N . ALA A 1 87 ? -10.529 -1.773 -1.284 1.00 98.50 87 ALA A N 1
ATOM 685 C CA . ALA A 1 87 ? -9.709 -2.936 -0.981 1.00 98.50 87 ALA A CA 1
ATOM 686 C C . ALA A 1 87 ? -10.335 -3.818 0.117 1.00 98.50 87 ALA A C 1
ATOM 688 O O . ALA A 1 87 ? -10.374 -5.039 -0.040 1.00 98.50 87 ALA A O 1
ATOM 689 N N . ALA A 1 88 ? -10.904 -3.221 1.170 1.00 98.44 88 ALA A N 1
ATOM 690 C CA . ALA A 1 88 ? -11.573 -3.942 2.257 1.00 98.44 88 ALA A CA 1
ATOM 691 C C . ALA A 1 88 ? -12.776 -4.781 1.788 1.00 98.44 88 ALA A C 1
ATOM 693 O O . ALA A 1 88 ? -13.042 -5.841 2.344 1.00 98.44 88 ALA A O 1
ATOM 694 N N . ARG A 1 89 ? -13.472 -4.388 0.713 1.00 98.44 89 ARG A N 1
ATOM 695 C CA . ARG A 1 89 ? -14.574 -5.188 0.132 1.00 98.44 89 ARG A CA 1
ATOM 696 C C . ARG A 1 89 ? -14.146 -6.553 -0.408 1.00 98.44 89 ARG A C 1
ATOM 698 O O . ARG A 1 89 ? -14.989 -7.436 -0.553 1.00 98.44 89 ARG A O 1
ATOM 705 N N . TYR A 1 90 ? -12.861 -6.748 -0.706 1.00 98.38 90 TYR A N 1
ATOM 706 C CA . TYR A 1 90 ? -12.326 -8.048 -1.129 1.00 98.38 90 TYR A CA 1
ATOM 707 C C . TYR A 1 90 ? -12.102 -9.013 0.048 1.00 98.38 90 TYR A C 1
ATOM 709 O O . TYR A 1 90 ? -11.883 -10.204 -0.197 1.00 98.38 90 TYR A O 1
ATOM 717 N N . PHE A 1 91 ? -12.188 -8.503 1.281 1.00 98.06 91 PHE A N 1
ATOM 718 C CA . PHE A 1 91 ? -11.985 -9.208 2.548 1.00 98.06 91 PHE A CA 1
ATOM 719 C C . PHE A 1 91 ? -13.070 -8.779 3.555 1.00 98.06 91 PHE A C 1
ATOM 721 O O . PHE A 1 91 ? -12.773 -8.046 4.496 1.00 98.06 91 PHE A O 1
ATOM 728 N N . PRO A 1 92 ? -14.348 -9.152 3.350 1.00 96.38 92 PRO A N 1
ATOM 729 C CA . PRO A 1 92 ? -15.455 -8.735 4.223 1.00 96.38 92 PRO A CA 1
ATOM 730 C C . PRO A 1 92 ? -15.294 -9.147 5.697 1.00 96.38 92 PRO A C 1
ATOM 732 O O . PRO A 1 92 ? -15.971 -8.599 6.561 1.00 96.38 92 PRO A O 1
ATOM 735 N N . GLU A 1 93 ? -14.421 -10.108 5.987 1.00 95.38 93 GLU A N 1
ATOM 736 C CA . GLU A 1 93 ? -14.029 -10.512 7.334 1.00 95.38 93 GLU A CA 1
ATOM 737 C C . GLU A 1 93 ? -13.168 -9.465 8.074 1.00 95.38 93 GLU A C 1
ATOM 739 O O . GLU A 1 93 ? -13.237 -9.369 9.302 1.00 95.38 93 GLU A O 1
ATOM 744 N N . PHE A 1 94 ? -12.396 -8.652 7.343 1.00 97.19 94 PHE A N 1
ATOM 745 C CA . PHE A 1 94 ? -11.508 -7.635 7.905 1.00 97.19 94 PHE A CA 1
ATOM 746 C C . PHE A 1 94 ? -12.318 -6.495 8.524 1.00 97.19 94 PHE A C 1
ATOM 748 O O . PHE A 1 94 ? -13.140 -5.865 7.851 1.00 97.19 94 PHE A O 1
ATOM 755 N N . GLY A 1 95 ? -12.103 -6.235 9.815 1.00 94.50 95 GLY A N 1
ATOM 756 C CA . GLY A 1 95 ? -12.908 -5.282 10.581 1.00 94.50 95 GLY A CA 1
ATOM 757 C C . GLY A 1 95 ? -14.396 -5.653 10.662 1.00 94.50 95 GLY A C 1
ATOM 758 O O . GLY A 1 95 ? -15.216 -4.795 10.988 1.00 94.50 95 GLY A O 1
ATOM 759 N N . GLY A 1 96 ? -14.752 -6.906 10.345 1.00 91.38 96 GLY A N 1
ATOM 760 C CA . GLY A 1 96 ? -16.122 -7.424 10.343 1.00 91.38 96 GLY A CA 1
ATOM 761 C C . GLY A 1 96 ? -16.334 -8.639 11.250 1.00 91.38 96 GLY A C 1
ATOM 762 O O . GLY A 1 96 ? -17.452 -8.857 11.717 1.00 91.38 96 GLY A O 1
ATOM 763 N N . GLU A 1 97 ? -15.285 -9.411 11.551 1.00 87.50 97 GLU A N 1
ATOM 764 C CA . GLU A 1 97 ? -15.360 -10.581 12.433 1.00 87.50 97 GLU A CA 1
ATOM 765 C C . GLU A 1 97 ? -15.207 -10.233 13.925 1.00 87.50 97 GLU A C 1
ATOM 767 O O . GLU A 1 97 ? -14.409 -9.386 14.321 1.00 87.50 97 GLU A O 1
ATOM 772 N N . ALA A 1 98 ? -15.951 -10.952 14.768 1.00 80.81 98 ALA A N 1
ATOM 773 C CA . ALA A 1 98 ? -15.854 -10.898 16.225 1.00 80.81 98 ALA A CA 1
ATOM 774 C C . ALA A 1 98 ? -16.028 -12.314 16.798 1.00 80.81 98 ALA A C 1
ATOM 776 O O . ALA A 1 98 ? -17.134 -12.733 17.136 1.00 80.81 98 ALA A O 1
ATOM 777 N N . LEU A 1 99 ? -14.942 -13.095 16.810 1.00 79.25 99 LEU A N 1
ATOM 778 C CA . LEU A 1 99 ? -14.969 -14.504 17.236 1.00 79.25 99 LEU A CA 1
ATOM 779 C C . LEU A 1 99 ? -14.598 -14.710 18.709 1.00 79.25 99 LEU A C 1
ATOM 781 O O . LEU A 1 99 ? -15.029 -15.692 19.317 1.00 79.25 99 LEU A O 1
ATOM 785 N N . ASN A 1 100 ? -13.792 -13.817 19.276 1.00 72.31 100 ASN A N 1
ATOM 786 C CA . ASN A 1 100 ? -13.363 -13.902 20.663 1.00 72.31 100 ASN A CA 1
ATOM 787 C C . ASN A 1 100 ? -14.451 -13.301 21.588 1.00 72.31 100 ASN A C 1
ATOM 789 O O . ASN A 1 100 ? -15.167 -12.375 21.220 1.00 72.31 100 ASN A O 1
ATOM 793 N N . LYS A 1 101 ? -14.648 -13.933 22.752 1.00 76.38 101 LYS A N 1
ATOM 794 C CA . LYS A 1 101 ? -15.692 -13.605 23.738 1.00 76.38 101 LYS A CA 1
ATOM 795 C C . LYS A 1 101 ? -15.212 -12.648 24.833 1.00 76.38 101 LYS A C 1
ATOM 797 O O . LYS A 1 101 ? -16.016 -12.259 25.673 1.00 76.38 101 LYS A O 1
ATOM 802 N N . ASP A 1 102 ? -13.923 -12.316 24.844 1.00 83.69 102 ASP A N 1
ATOM 803 C CA . ASP A 1 102 ? -13.290 -11.459 25.848 1.00 83.69 102 ASP A CA 1
ATOM 804 C C . ASP A 1 102 ? -13.523 -9.962 25.582 1.00 83.69 102 ASP A C 1
ATOM 806 O O . ASP A 1 102 ? -13.291 -9.151 26.478 1.00 83.69 102 ASP A O 1
ATOM 810 N N . TYR A 1 103 ? -13.965 -9.591 24.374 1.00 82.94 103 TYR A N 1
ATOM 811 C CA . TYR A 1 103 ? -14.271 -8.209 24.002 1.00 82.94 103 TYR A CA 1
ATOM 812 C C . TYR A 1 103 ? -15.619 -8.098 23.289 1.00 82.94 103 TYR A C 1
ATOM 814 O O . TYR A 1 103 ? -16.109 -9.056 22.687 1.00 82.94 103 TYR A O 1
ATOM 822 N N . GLU A 1 104 ? -16.198 -6.899 23.317 1.00 88.81 104 GLU A N 1
ATOM 823 C CA . GLU A 1 104 ? -17.389 -6.587 22.532 1.00 88.81 104 GLU A CA 1
ATOM 824 C C . GLU A 1 104 ? -17.080 -6.646 21.028 1.00 88.81 104 GLU A C 1
ATOM 826 O O . GLU A 1 104 ? -15.954 -6.396 20.582 1.00 88.81 104 GLU A O 1
ATOM 831 N N . ALA A 1 105 ? -18.095 -6.926 20.206 1.00 88.19 105 ALA A N 1
ATOM 832 C CA . ALA A 1 105 ? -17.897 -7.102 18.764 1.00 88.19 105 ALA A CA 1
ATOM 833 C C . ALA A 1 105 ? -17.233 -5.883 18.097 1.00 88.19 105 ALA A C 1
ATOM 835 O O . ALA A 1 105 ? -16.314 -6.032 17.292 1.00 88.19 105 ALA A O 1
ATOM 836 N N . ILE A 1 106 ? -17.642 -4.672 18.484 1.00 89.81 106 ILE A N 1
ATOM 837 C CA . ILE A 1 106 ? -17.069 -3.428 17.958 1.00 89.81 106 ILE A CA 1
ATOM 838 C C . ILE A 1 106 ? -15.617 -3.211 18.407 1.00 89.81 106 ILE A C 1
ATOM 840 O O . ILE A 1 106 ? -14.810 -2.671 17.651 1.00 89.81 106 ILE A O 1
ATOM 844 N N . GLU A 1 107 ? -15.248 -3.654 19.612 1.00 90.56 107 GLU A N 1
ATOM 845 C CA . GLU A 1 107 ? -13.867 -3.572 20.096 1.00 90.56 10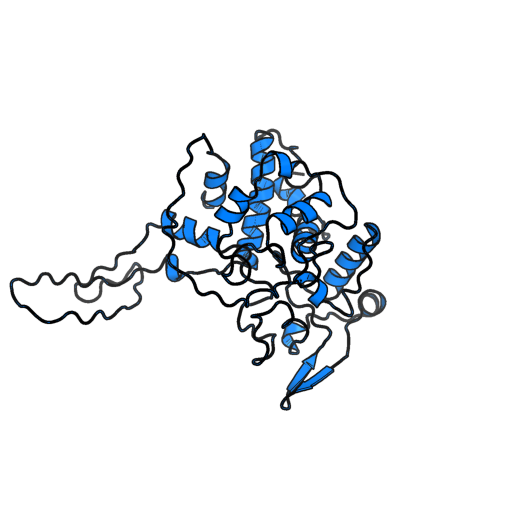7 GLU A CA 1
ATOM 846 C C . GLU A 1 107 ? -12.962 -4.508 19.295 1.00 90.56 107 GLU A C 1
ATOM 848 O O . GLU A 1 107 ? -11.848 -4.127 18.935 1.00 90.56 107 GLU A O 1
ATOM 853 N N . HIS A 1 108 ? -13.451 -5.703 18.957 1.00 88.38 108 HIS A N 1
ATOM 854 C CA . HIS A 1 108 ? -12.747 -6.641 18.086 1.00 88.38 108 HIS A CA 1
ATOM 855 C C . HIS A 1 108 ? -12.511 -6.081 16.687 1.00 88.38 108 HIS A C 1
ATOM 857 O O . HIS A 1 108 ? -11.373 -6.067 16.216 1.00 88.38 108 HIS A O 1
ATOM 863 N N . GLN A 1 109 ? -13.561 -5.558 16.061 1.00 92.31 109 GLN A N 1
ATOM 864 C CA . GLN A 1 109 ? -13.478 -4.952 14.733 1.00 92.31 109 GLN A CA 1
ATOM 865 C C . GLN A 1 109 ? -12.496 -3.774 14.715 1.00 92.31 109 GLN A C 1
ATOM 867 O O . GLN A 1 109 ? -11.638 -3.685 13.837 1.00 92.31 109 GLN A O 1
ATOM 872 N N . ARG A 1 110 ? -12.558 -2.898 15.727 1.00 93.94 110 ARG A N 1
ATOM 873 C CA . ARG A 1 110 ? -11.632 -1.765 15.866 1.00 93.94 110 ARG A CA 1
ATOM 874 C C . ARG A 1 110 ? -10.193 -2.213 16.090 1.00 93.94 110 ARG A C 1
ATOM 876 O O . ARG A 1 110 ? -9.289 -1.604 15.528 1.00 93.94 110 ARG A O 1
ATOM 883 N N . ARG A 1 111 ? -9.965 -3.271 16.875 1.00 93.56 111 ARG A N 1
ATOM 884 C CA . ARG A 1 111 ? -8.626 -3.835 17.116 1.00 93.56 111 ARG A CA 1
ATOM 885 C C . ARG A 1 111 ? -7.997 -4.406 15.855 1.00 93.56 111 ARG A C 1
ATOM 887 O O . ARG A 1 111 ? -6.807 -4.193 15.649 1.00 93.56 111 ARG A O 1
ATOM 894 N N . ASP A 1 112 ? -8.774 -5.090 15.024 1.00 95.38 112 ASP A N 1
ATOM 895 C CA . ASP A 1 112 ? -8.294 -5.637 13.753 1.00 95.38 112 ASP A CA 1
ATOM 896 C C . ASP A 1 112 ? -7.823 -4.523 12.801 1.00 95.38 112 ASP A C 1
ATOM 898 O O . ASP A 1 112 ? -6.687 -4.519 12.321 1.00 95.38 112 ASP A O 1
ATOM 902 N N . VAL A 1 113 ? -8.644 -3.483 12.646 1.00 97.12 113 VAL A N 1
ATOM 903 C CA . VAL A 1 113 ? -8.303 -2.309 11.829 1.00 97.12 113 VAL A CA 1
ATOM 904 C C . VAL A 1 113 ? -7.113 -1.535 12.411 1.00 97.12 113 VAL A C 1
ATOM 906 O O . VAL A 1 113 ? -6.195 -1.158 11.681 1.00 97.12 113 VAL A O 1
ATOM 909 N N . ALA A 1 114 ? -7.083 -1.342 13.732 1.00 95.69 114 ALA A N 1
ATOM 910 C CA . ALA A 1 114 ? -5.972 -0.707 14.439 1.00 95.69 114 ALA A CA 1
ATOM 911 C C . ALA A 1 114 ? -4.651 -1.463 14.251 1.00 95.69 114 ALA A C 1
ATOM 913 O O . ALA A 1 114 ? -3.612 -0.840 14.038 1.00 95.69 114 ALA A O 1
ATOM 914 N N . ALA A 1 115 ? -4.680 -2.796 14.319 1.00 96.69 115 ALA A N 1
ATOM 915 C CA . ALA A 1 115 ? -3.499 -3.627 14.128 1.00 96.69 115 ALA A CA 1
ATOM 916 C C . ALA A 1 115 ? -2.952 -3.487 12.703 1.00 96.69 115 ALA A C 1
ATOM 918 O O . ALA A 1 115 ? -1.752 -3.262 12.530 1.00 96.69 115 ALA A O 1
ATOM 919 N N . PHE A 1 116 ? -3.821 -3.531 11.688 1.00 97.88 116 PHE A N 1
ATOM 920 C CA . PHE A 1 116 ? -3.427 -3.274 10.302 1.00 97.88 116 PHE A CA 1
ATOM 921 C C . PHE A 1 116 ? -2.743 -1.906 10.142 1.00 97.88 116 PHE A C 1
ATOM 923 O O . PHE A 1 116 ? -1.660 -1.820 9.559 1.00 97.88 116 PHE A O 1
ATOM 930 N N . PHE A 1 117 ? -3.324 -0.841 10.704 1.00 97.31 117 PHE A N 1
ATOM 931 C CA . PHE A 1 117 ? -2.740 0.502 10.632 1.00 97.31 117 PHE A CA 1
ATOM 932 C C . PHE A 1 117 ? -1.431 0.641 11.409 1.00 97.31 117 PHE A C 1
ATOM 934 O O . PHE A 1 117 ? -0.517 1.306 10.928 1.00 97.31 117 PHE A O 1
ATOM 941 N N . ALA A 1 118 ? -1.294 -0.019 12.559 1.00 95.38 118 ALA A N 1
ATOM 942 C CA . ALA A 1 118 ? -0.041 -0.032 13.308 1.00 95.38 118 ALA A CA 1
ATOM 943 C C . ALA A 1 118 ? 1.096 -0.665 12.488 1.00 95.38 118 ALA A C 1
ATOM 945 O O . ALA A 1 118 ? 2.209 -0.140 12.458 1.00 95.38 118 ALA A O 1
ATOM 946 N N . HIS A 1 119 ? 0.807 -1.750 11.762 1.00 95.50 119 HIS A N 1
ATOM 947 C CA . HIS A 1 119 ? 1.763 -2.337 10.827 1.00 95.50 119 HIS A CA 1
ATOM 948 C C . HIS A 1 119 ? 2.061 -1.406 9.653 1.00 95.50 119 HIS A C 1
ATOM 950 O O . HIS A 1 119 ? 3.225 -1.181 9.342 1.00 95.50 119 HIS A O 1
ATOM 956 N N . ALA A 1 120 ? 1.041 -0.801 9.045 1.00 95.06 120 ALA A N 1
ATOM 957 C CA . ALA A 1 120 ? 1.250 0.151 7.961 1.00 95.06 120 ALA A CA 1
ATOM 958 C C . ALA A 1 120 ? 2.115 1.351 8.380 1.00 95.06 120 ALA A C 1
ATOM 960 O O . ALA A 1 120 ? 2.961 1.798 7.606 1.00 95.06 120 ALA A O 1
ATOM 961 N N . LEU A 1 121 ? 1.940 1.860 9.602 1.00 93.06 121 LEU A N 1
ATOM 962 C CA . LEU A 1 121 ? 2.773 2.922 10.157 1.00 93.06 121 LEU A CA 1
ATOM 963 C C . LEU A 1 121 ? 4.223 2.469 10.342 1.00 93.06 121 LEU A C 1
ATOM 965 O O . LEU A 1 121 ? 5.136 3.198 9.970 1.00 93.06 121 LEU A O 1
ATOM 969 N N . GLN A 1 122 ? 4.444 1.269 10.875 1.00 92.06 122 GLN A N 1
ATOM 970 C CA . GLN A 1 122 ? 5.794 0.732 11.036 1.00 92.06 122 GLN A CA 1
ATOM 971 C C . GLN A 1 122 ? 6.506 0.572 9.682 1.00 92.06 122 GLN A C 1
ATOM 973 O O . GLN A 1 122 ? 7.679 0.919 9.560 1.00 92.06 122 GLN A O 1
ATOM 978 N N . GLU A 1 123 ? 5.802 0.066 8.669 1.00 93.44 123 GLU A N 1
ATOM 979 C CA . GLU A 1 123 ? 6.382 -0.244 7.357 1.00 93.44 123 GLU A CA 1
ATOM 980 C C . GLU A 1 123 ? 6.513 0.986 6.447 1.00 93.44 123 GLU A C 1
ATOM 982 O O . GLU A 1 123 ? 7.462 1.102 5.672 1.00 93.44 123 GLU A O 1
ATOM 987 N N . THR A 1 124 ? 5.554 1.913 6.510 1.00 93.69 124 THR A N 1
ATOM 988 C CA . THR A 1 124 ? 5.453 3.036 5.563 1.00 93.69 124 THR A CA 1
ATOM 989 C C . THR A 1 124 ? 5.260 4.394 6.213 1.00 93.69 124 THR A C 1
ATOM 991 O O . THR A 1 124 ? 4.990 5.357 5.504 1.00 93.69 124 THR A O 1
ATOM 994 N N . GLY A 1 125 ? 5.417 4.513 7.526 1.00 92.75 125 GLY A N 1
ATOM 995 C CA . GLY A 1 125 ? 5.299 5.788 8.219 1.00 92.75 125 GLY A CA 1
ATOM 996 C C . GLY A 1 125 ? 6.406 6.784 7.869 1.00 92.75 125 GLY A C 1
ATOM 997 O O . GLY A 1 125 ? 7.503 6.402 7.454 1.00 92.75 125 GLY A O 1
ATOM 998 N N . GLU A 1 126 ? 6.132 8.071 8.088 1.00 93.38 126 GLU A N 1
ATOM 999 C CA . GLU A 1 126 ? 7.139 9.144 8.065 1.00 93.38 126 GLU A CA 1
ATOM 1000 C C . GLU A 1 126 ? 8.267 8.849 9.068 1.00 93.38 126 GLU A C 1
ATOM 1002 O O . GLU A 1 126 ? 9.434 9.121 8.796 1.00 93.38 126 GLU A O 1
ATOM 1007 N N . ASN A 1 127 ? 7.915 8.224 10.201 1.00 88.69 127 ASN A N 1
ATOM 1008 C CA . ASN A 1 127 ? 8.831 7.859 11.280 1.00 88.69 127 ASN A CA 1
ATOM 1009 C C . ASN A 1 127 ? 9.639 9.062 11.807 1.00 88.69 127 ASN A C 1
ATOM 1011 O O . ASN A 1 127 ? 10.838 8.953 12.078 1.00 88.69 127 ASN A O 1
ATOM 1015 N N . ASP A 1 128 ? 8.984 10.218 11.969 1.00 88.94 128 ASP A N 1
ATOM 1016 C CA . ASP A 1 128 ? 9.632 11.440 12.443 1.00 88.94 128 ASP A CA 1
ATOM 1017 C C . ASP A 1 128 ? 9.979 11.365 13.940 1.00 88.94 128 ASP A C 1
ATOM 1019 O O . ASP A 1 128 ? 9.232 11.774 14.828 1.00 88.94 128 ASP A O 1
ATOM 1023 N N . VAL A 1 129 ? 11.179 10.862 14.230 1.00 84.62 129 VAL A N 1
ATOM 1024 C CA . VAL A 1 129 ? 11.720 10.790 15.594 1.00 84.62 129 VAL A CA 1
ATOM 1025 C C . VAL A 1 129 ? 11.986 12.187 16.175 1.00 84.62 129 VAL A C 1
ATOM 1027 O O . VAL A 1 129 ? 12.185 12.317 17.382 1.00 84.62 129 VAL A O 1
ATOM 1030 N N . SER A 1 130 ? 12.021 13.251 15.359 1.00 83.56 130 SER A N 1
ATOM 1031 C CA . SER A 1 130 ? 12.260 14.611 15.856 1.00 83.56 130 SER A CA 1
ATOM 1032 C C . SER A 1 130 ? 11.146 15.123 16.769 1.00 83.56 130 SER A C 1
ATOM 1034 O O . SER A 1 130 ? 11.442 15.906 17.669 1.00 83.56 130 SER A O 1
ATOM 1036 N N . LEU A 1 131 ? 9.930 14.583 16.637 1.00 83.19 131 LEU A N 1
ATOM 1037 C CA . LEU A 1 131 ? 8.783 14.868 17.506 1.00 83.19 131 LEU A CA 1
ATOM 1038 C C . LEU A 1 131 ? 9.070 14.591 18.989 1.00 83.19 131 LEU A C 1
ATOM 1040 O O . LEU A 1 131 ? 8.545 15.271 19.865 1.00 83.19 131 LEU A O 1
ATOM 1044 N N . TYR A 1 132 ? 9.950 13.627 19.270 1.00 78.19 132 TYR A N 1
ATOM 1045 C CA . TYR A 1 132 ? 10.353 13.241 20.624 1.00 78.19 132 TYR A CA 1
ATOM 1046 C C . TYR A 1 132 ? 11.649 13.925 21.095 1.00 78.19 132 TYR A C 1
ATOM 1048 O O . TYR A 1 132 ? 12.142 13.633 22.188 1.00 78.19 132 TYR A O 1
ATOM 1056 N N . LYS A 1 133 ? 12.264 14.793 20.277 1.00 68.81 133 LYS A N 1
ATOM 1057 C CA . LYS A 1 133 ? 13.551 15.425 20.604 1.00 68.81 133 LYS A CA 1
ATOM 1058 C C . LYS A 1 133 ? 13.351 16.712 21.404 1.00 68.81 133 LYS A C 1
ATOM 1060 O O . LYS A 1 133 ? 12.540 17.570 21.075 1.00 68.81 133 LYS A O 1
ATOM 1065 N N . TRP A 1 134 ? 14.168 16.863 22.442 1.00 59.19 134 TRP A N 1
ATOM 1066 C CA . TRP A 1 134 ? 14.207 18.037 23.311 1.00 59.19 134 TRP A CA 1
ATOM 1067 C C . TRP A 1 134 ? 15.052 19.147 22.670 1.00 59.19 134 TRP A C 1
ATOM 1069 O O . TRP A 1 134 ? 16.125 18.867 22.123 1.00 59.19 134 TRP A O 1
ATOM 1079 N N . VAL A 1 135 ? 14.612 20.403 22.776 1.00 53.66 135 VAL A N 1
ATOM 1080 C CA . VAL A 1 135 ? 15.352 21.578 22.284 1.00 53.66 135 VAL A CA 1
ATOM 1081 C C . VAL A 1 135 ? 15.957 22.333 23.476 1.00 53.66 135 VAL A C 1
ATOM 1083 O O . VAL A 1 135 ? 15.391 22.355 24.572 1.00 53.66 135 VAL A O 1
ATOM 1086 N N . PHE A 1 136 ? 17.127 22.949 23.290 1.00 49.69 136 PHE A N 1
ATOM 1087 C CA . PHE A 1 136 ? 17.677 23.897 24.263 1.00 49.69 136 PHE A CA 1
ATOM 1088 C C . PHE A 1 136 ? 16.802 25.153 24.348 1.00 49.69 136 PHE A C 1
ATOM 1090 O O . PHE A 1 136 ? 16.615 25.837 23.343 1.00 49.69 136 PHE A O 1
ATOM 1097 N N . ILE A 1 137 ? 16.353 25.517 25.551 1.00 48.47 137 ILE A N 1
ATOM 1098 C CA . ILE A 1 137 ? 15.855 26.871 25.815 1.00 48.47 137 ILE A CA 1
ATOM 1099 C C . ILE A 1 137 ? 16.928 27.631 26.595 1.00 48.47 137 ILE A C 1
ATOM 1101 O O . ILE A 1 137 ? 17.313 27.252 27.704 1.00 48.47 137 ILE A O 1
ATOM 1105 N N . SER A 1 138 ? 17.406 28.737 26.019 1.00 44.56 138 SER A N 1
ATOM 1106 C CA . SER A 1 138 ? 18.207 29.727 26.742 1.00 44.56 138 SER A CA 1
ATOM 1107 C C . SER A 1 138 ? 17.353 30.371 27.832 1.00 44.56 138 SER A C 1
ATOM 1109 O O . SER A 1 138 ? 16.677 31.366 27.590 1.00 44.56 138 SER A O 1
ATOM 1111 N N . VAL A 1 139 ? 17.410 29.850 29.056 1.00 43.94 139 VAL A N 1
ATOM 1112 C CA . VAL A 1 139 ? 16.959 30.601 30.232 1.00 43.94 139 VAL A CA 1
ATOM 1113 C C . VAL A 1 139 ? 18.142 31.432 30.709 1.00 43.94 139 VAL A C 1
ATOM 1115 O O . VAL A 1 139 ? 18.887 31.040 31.604 1.00 43.94 139 VAL A O 1
ATOM 1118 N N . HIS A 1 140 ? 18.359 32.589 30.085 1.00 41.75 140 HIS A N 1
ATOM 1119 C CA . HIS A 1 140 ? 19.239 33.588 30.679 1.00 41.75 140 HIS A CA 1
ATOM 1120 C C . HIS A 1 140 ? 18.562 34.117 31.950 1.00 41.75 140 HIS A C 1
ATOM 1122 O O . HIS A 1 140 ? 17.733 35.022 31.897 1.00 41.75 140 HIS A O 1
ATOM 1128 N N . LEU A 1 141 ? 18.939 33.591 33.119 1.00 44.75 141 LEU A N 1
ATOM 1129 C CA . LEU A 1 141 ? 18.783 34.322 34.377 1.00 44.75 141 LEU A CA 1
ATOM 1130 C C . LEU A 1 141 ? 19.779 35.488 34.372 1.00 44.75 141 LEU A C 1
ATOM 1132 O O . LEU A 1 141 ? 20.781 35.478 35.084 1.00 44.75 141 LEU A O 1
ATOM 1136 N N . GLN A 1 142 ? 19.541 36.501 33.542 1.00 37.09 142 GLN A N 1
ATOM 1137 C CA . GLN A 1 142 ? 20.289 37.742 33.639 1.00 37.09 142 GLN A CA 1
ATOM 1138 C C . GLN A 1 142 ? 19.599 38.665 34.635 1.00 37.09 142 GLN A C 1
ATOM 1140 O O . GLN A 1 142 ? 18.624 39.346 34.327 1.00 37.09 142 GLN A O 1
ATOM 1145 N N . LYS A 1 143 ? 20.202 38.780 35.822 1.00 42.59 143 LYS A N 1
ATOM 1146 C CA . LYS A 1 143 ? 20.266 40.090 36.468 1.00 42.59 143 LYS A CA 1
ATOM 1147 C C . LYS A 1 143 ? 21.005 41.019 35.497 1.00 42.59 143 LYS A C 1
ATOM 1149 O O . LYS A 1 143 ? 22.224 40.962 35.415 1.00 42.59 143 LYS A O 1
ATOM 1154 N N . ASN A 1 144 ? 20.247 41.836 34.766 1.00 39.38 144 ASN A N 1
ATOM 1155 C CA . ASN A 1 144 ? 20.690 43.002 33.997 1.00 39.38 144 ASN A CA 1
ATOM 1156 C C . ASN A 1 144 ? 21.804 42.768 32.954 1.00 39.38 144 ASN A C 1
ATOM 1158 O O . ASN A 1 144 ? 22.980 42.893 33.290 1.00 39.38 144 ASN A O 1
ATOM 1162 N N . LYS A 1 145 ? 21.447 42.579 31.672 1.00 36.84 145 LYS A N 1
ATOM 1163 C CA . LYS A 1 145 ? 22.069 43.278 30.518 1.00 36.84 145 LYS A CA 1
ATOM 1164 C C . LYS A 1 145 ? 21.426 42.874 29.186 1.00 36.84 145 LYS A C 1
ATOM 1166 O O . LYS A 1 145 ? 21.241 41.707 28.904 1.00 36.84 145 LYS A O 1
ATOM 1171 N N . GLN A 1 146 ? 21.120 43.861 28.354 1.00 39.31 146 GLN A N 1
ATOM 1172 C CA . GLN A 1 146 ? 20.476 43.689 27.055 1.00 39.31 146 GLN A CA 1
ATOM 1173 C C . GLN A 1 146 ? 21.515 43.396 25.962 1.00 39.31 146 GLN A C 1
ATOM 1175 O O . GLN A 1 146 ? 22.325 44.264 25.646 1.00 39.31 146 GLN A O 1
ATOM 1180 N N . TYR A 1 147 ? 21.478 42.195 25.379 1.00 30.62 147 TYR A N 1
ATOM 1181 C CA . TYR A 1 147 ? 22.175 41.845 24.134 1.00 30.62 147 TYR A CA 1
ATOM 1182 C C . TYR A 1 147 ? 21.244 41.020 23.225 1.00 30.62 147 TYR A C 1
ATOM 1184 O O . TYR A 1 147 ? 20.375 40.316 23.742 1.00 30.62 147 TYR A O 1
ATOM 1192 N N . PRO A 1 148 ? 21.371 41.133 21.889 1.00 33.84 148 PRO A N 1
ATOM 1193 C CA . PRO A 1 148 ? 20.408 40.571 20.946 1.00 33.84 148 PRO A CA 1
ATOM 1194 C C . PRO A 1 148 ? 20.475 39.037 20.895 1.00 33.84 148 PRO A C 1
ATOM 1196 O O . PRO A 1 148 ? 21.550 38.440 20.928 1.00 33.84 148 PRO A O 1
ATOM 1199 N N . LEU A 1 149 ? 19.295 38.416 20.822 1.00 35.66 149 LEU A N 1
ATOM 1200 C CA . LEU A 1 149 ? 19.080 36.970 20.763 1.00 35.66 149 LEU A CA 1
ATOM 1201 C C . LEU A 1 149 ? 19.551 36.408 19.414 1.00 35.66 149 LEU A C 1
ATOM 1203 O O . LEU A 1 149 ? 18.886 36.607 18.403 1.00 35.66 149 LEU A O 1
ATOM 1207 N N . ASN A 1 150 ? 20.648 35.652 19.406 1.00 33.59 150 ASN A N 1
ATOM 1208 C CA . ASN A 1 150 ? 20.902 34.668 18.353 1.00 33.59 150 ASN A CA 1
ATOM 1209 C C . ASN A 1 150 ? 20.447 33.296 18.872 1.00 33.59 150 ASN A C 1
ATOM 1211 O O . ASN A 1 150 ? 21.115 32.691 19.713 1.00 33.59 150 ASN A O 1
ATOM 1215 N N . GLU A 1 151 ? 19.297 32.812 18.394 1.00 38.78 151 GLU A N 1
ATOM 1216 C CA . GLU A 1 151 ? 18.835 31.441 18.637 1.00 38.78 151 GLU A CA 1
ATOM 1217 C C . GLU A 1 151 ? 19.802 30.455 17.970 1.00 38.78 151 GLU A C 1
ATOM 1219 O O . GLU A 1 151 ? 19.829 30.313 16.751 1.00 38.78 151 GLU A O 1
ATOM 1224 N N . SER A 1 152 ? 20.596 29.746 18.768 1.00 39.81 152 SER A N 1
ATOM 1225 C CA . SER A 1 152 ? 21.289 28.537 18.320 1.00 39.81 152 SER A CA 1
ATOM 1226 C C . SER A 1 152 ? 20.500 27.328 18.820 1.00 39.81 152 SER A C 1
ATOM 1228 O O . SER A 1 152 ? 20.459 27.048 20.016 1.00 39.81 152 SER A O 1
ATOM 1230 N N . ARG A 1 153 ? 19.813 26.638 17.903 1.00 43.50 153 ARG A N 1
ATOM 1231 C CA . ARG A 1 153 ? 19.060 25.408 18.191 1.00 43.50 153 ARG A CA 1
ATOM 1232 C C . ARG A 1 153 ? 19.996 24.204 18.063 1.00 43.50 153 ARG A C 1
ATOM 1234 O O . ARG A 1 153 ? 20.620 24.016 17.023 1.00 43.50 153 ARG A O 1
ATOM 1241 N N . GLY A 1 154 ? 20.095 23.399 19.118 1.00 46.75 154 GLY A N 1
ATOM 1242 C CA . GLY A 1 154 ? 20.876 22.158 19.162 1.00 46.75 154 GLY A CA 1
ATOM 1243 C C . GLY A 1 154 ? 20.076 21.016 19.793 1.00 46.75 154 GLY A C 1
ATOM 1244 O O . GLY A 1 154 ? 19.077 21.261 20.468 1.00 46.75 154 GLY A O 1
ATOM 1245 N N . LEU A 1 155 ? 20.505 19.774 19.559 1.00 48.09 155 LEU A N 1
ATOM 1246 C CA . LEU A 1 155 ? 19.836 18.557 20.036 1.00 48.09 155 LEU A CA 1
ATOM 1247 C C . LEU A 1 155 ? 20.242 18.204 21.479 1.00 48.09 155 LEU A C 1
ATOM 1249 O O . LEU A 1 155 ? 21.432 18.152 21.786 1.00 48.09 155 LEU A O 1
ATOM 1253 N N . CYS A 1 156 ? 19.260 17.904 22.335 1.00 51.19 156 CYS A N 1
ATOM 1254 C CA . CYS A 1 156 ? 19.453 17.418 23.708 1.00 51.19 156 CYS A CA 1
ATOM 1255 C C . CYS A 1 156 ? 19.165 15.905 23.843 1.00 51.19 156 CYS A C 1
ATOM 1257 O O . CYS A 1 156 ? 18.345 15.355 23.110 1.00 51.19 156 CYS A O 1
ATOM 1259 N N . SER A 1 157 ? 19.771 15.244 24.842 1.00 47.91 157 SER A N 1
ATOM 1260 C CA . SER A 1 157 ? 19.349 13.920 25.346 1.00 47.91 157 SER A CA 1
ATOM 1261 C C . SER A 1 157 ? 19.010 14.010 26.840 1.00 47.91 157 SER A C 1
ATOM 1263 O O . SER A 1 157 ? 19.575 14.861 27.529 1.00 47.91 157 SER A O 1
ATOM 1265 N N . GLU A 1 158 ? 18.125 13.135 27.342 1.00 46.06 158 GLU A N 1
ATOM 1266 C CA . GLU A 1 158 ? 17.574 13.114 28.721 1.00 46.06 158 GLU A CA 1
ATOM 1267 C C . GLU A 1 158 ? 18.599 13.296 29.858 1.00 46.06 158 GLU A C 1
ATOM 1269 O O . GLU A 1 158 ? 18.229 13.663 30.970 1.00 46.06 158 GLU A O 1
ATOM 1274 N N . LYS A 1 159 ? 19.888 13.032 29.613 1.00 42.25 159 LYS A N 1
ATOM 1275 C CA . LYS A 1 159 ? 20.924 12.968 30.652 1.00 42.25 159 LYS A CA 1
ATOM 1276 C C . LYS A 1 159 ? 21.921 14.124 30.667 1.00 42.25 159 LYS A C 1
ATOM 1278 O O . LYS A 1 159 ? 22.860 14.071 31.458 1.00 42.25 159 LYS A O 1
ATOM 1283 N N . VAL A 1 160 ? 21.764 15.158 29.836 1.00 46.53 160 VAL A N 1
ATOM 1284 C CA . VAL A 1 160 ? 22.807 16.188 29.707 1.00 46.53 160 VAL A CA 1
ATOM 1285 C C . VAL A 1 160 ? 22.280 17.598 29.971 1.00 46.53 160 VAL A C 1
ATOM 1287 O O . VAL A 1 160 ? 21.804 18.292 29.081 1.00 46.53 160 VAL A O 1
ATOM 1290 N N . SER A 1 161 ? 22.454 18.049 31.213 1.00 47.19 161 SER A N 1
ATOM 1291 C CA . SER A 1 161 ? 22.500 19.472 31.557 1.00 47.19 161 SER A CA 1
ATOM 1292 C C . SER A 1 161 ? 23.881 20.013 31.169 1.00 47.19 161 SER A C 1
ATOM 1294 O O . SER A 1 161 ? 24.837 19.851 31.926 1.00 47.19 161 SER A O 1
ATOM 1296 N N . TYR A 1 162 ? 24.010 20.659 30.009 1.00 45.88 162 TYR A N 1
ATOM 1297 C CA . TYR A 1 162 ? 25.202 21.457 29.698 1.00 45.88 162 TYR A CA 1
ATOM 1298 C C . TYR A 1 162 ? 25.020 22.871 30.263 1.00 45.88 162 TYR A C 1
ATOM 1300 O O . TYR A 1 162 ? 24.022 23.520 29.974 1.00 45.88 162 TYR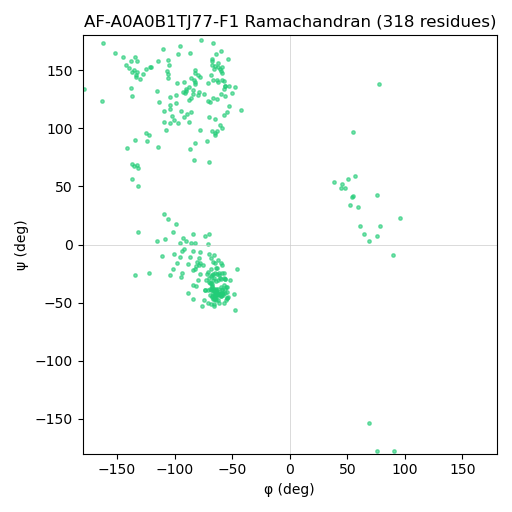 A O 1
ATOM 1308 N N . ASN A 1 163 ? 25.978 23.349 31.066 1.00 45.41 163 ASN A N 1
ATOM 1309 C CA . ASN A 1 163 ? 26.204 24.767 31.397 1.00 45.41 163 ASN A CA 1
ATOM 1310 C C . ASN A 1 163 ? 24.952 25.652 31.612 1.00 45.41 163 ASN A C 1
ATOM 1312 O O . ASN A 1 163 ? 24.826 26.706 30.995 1.00 45.41 163 ASN A O 1
ATOM 1316 N N . GLY A 1 164 ? 24.031 25.262 32.499 1.00 50.03 164 GLY A N 1
ATOM 1317 C CA . GLY A 1 164 ? 22.902 26.121 32.893 1.00 50.03 164 GLY A CA 1
ATOM 1318 C C . GLY A 1 164 ? 21.765 26.233 31.869 1.00 50.03 164 GLY A C 1
ATOM 1319 O O . GLY A 1 164 ? 20.831 27.000 32.094 1.00 50.03 164 GLY A O 1
ATOM 1320 N N . PHE A 1 165 ? 21.797 25.451 30.788 1.00 50.22 165 PHE A N 1
ATOM 1321 C CA . PHE A 1 165 ? 20.678 25.321 29.862 1.00 50.22 165 PHE A CA 1
ATOM 1322 C C . PHE A 1 165 ? 19.753 24.174 30.298 1.00 50.22 165 PHE A C 1
ATOM 1324 O O . PHE A 1 165 ? 20.215 23.067 30.583 1.00 50.22 165 PHE A O 1
ATOM 1331 N N . ARG A 1 166 ? 18.437 24.423 30.341 1.00 52.38 166 ARG A N 1
ATOM 1332 C CA . ARG A 1 166 ? 17.426 23.363 30.487 1.00 52.38 166 ARG A CA 1
ATOM 1333 C C . ARG A 1 166 ? 16.994 22.901 29.100 1.00 52.38 166 ARG A C 1
ATOM 1335 O O . ARG A 1 166 ? 16.637 23.721 28.256 1.00 52.38 166 ARG A O 1
ATOM 1342 N N . CYS A 1 167 ? 17.000 21.592 28.886 1.00 50.78 167 CYS A N 1
ATOM 1343 C CA . CYS A 1 167 ? 16.291 20.995 27.765 1.00 50.78 167 CYS A CA 1
ATOM 1344 C C . CYS A 1 167 ? 14.791 21.021 28.100 1.00 50.78 167 CYS A C 1
ATOM 1346 O O . CYS A 1 167 ? 14.403 20.596 29.190 1.00 50.78 167 CYS A O 1
ATOM 1348 N N . SER A 1 168 ? 13.955 21.523 27.195 1.00 53.19 168 SER A N 1
ATOM 1349 C CA . SER A 1 168 ? 12.500 21.374 27.285 1.00 53.19 168 SER A CA 1
ATOM 1350 C C . SER A 1 168 ? 11.968 20.860 25.954 1.00 53.19 168 SER A C 1
ATOM 1352 O O . SER A 1 168 ? 12.472 21.216 24.888 1.00 53.19 168 SER A O 1
ATOM 1354 N N . SER A 1 169 ? 10.971 19.989 26.010 1.00 57.72 169 SER A N 1
ATOM 1355 C CA . SER A 1 169 ? 10.253 19.535 24.830 1.00 57.72 169 SER A CA 1
ATOM 1356 C C . SER A 1 169 ? 9.190 20.571 24.487 1.00 57.72 169 SER A C 1
ATOM 1358 O O . SER A 1 169 ? 8.661 21.245 25.372 1.00 57.72 169 SER A O 1
ATOM 1360 N N . SER A 1 170 ? 8.898 20.727 23.198 1.00 65.69 170 SER A N 1
ATOM 1361 C CA . SER A 1 170 ? 7.724 21.485 22.757 1.00 65.69 170 SER A CA 1
ATOM 1362 C C . SER A 1 170 ? 6.422 20.702 22.959 1.00 65.69 170 SER A C 1
ATOM 1364 O O . SER A 1 170 ? 5.364 21.314 22.968 1.00 65.69 170 SER A O 1
ATOM 1366 N N . PHE A 1 171 ? 6.517 19.379 23.140 1.00 75.31 171 PHE A N 1
ATOM 1367 C CA . PHE A 1 171 ? 5.405 18.443 23.293 1.00 75.31 171 PHE A CA 1
ATOM 1368 C C . PHE A 1 171 ? 5.625 17.497 24.479 1.00 75.31 171 PHE A C 1
ATOM 1370 O O . PHE A 1 171 ? 6.756 17.124 24.804 1.00 75.31 171 PHE A O 1
ATOM 1377 N N . SER A 1 172 ? 4.539 17.081 25.119 1.00 82.75 172 SER A N 1
ATOM 1378 C CA . SER A 1 172 ? 4.490 15.882 25.956 1.00 82.75 172 SER A CA 1
ATOM 1379 C C . SER A 1 172 ? 4.733 14.619 25.119 1.00 82.75 172 SER A C 1
ATOM 1381 O O . SER A 1 172 ? 4.656 14.636 23.889 1.00 82.75 172 SER A O 1
ATOM 1383 N N . THR A 1 173 ? 5.034 13.501 25.781 1.00 81.88 173 THR A N 1
ATOM 1384 C CA . THR A 1 173 ? 5.201 12.204 25.105 1.00 81.88 173 THR A CA 1
ATOM 1385 C C . THR A 1 173 ? 3.925 11.795 24.371 1.00 81.88 173 THR A C 1
ATOM 1387 O O . THR A 1 173 ? 3.997 11.228 23.284 1.00 81.88 173 THR A O 1
ATOM 1390 N N . GLU A 1 174 ? 2.767 12.099 24.955 1.00 84.81 174 GLU A N 1
ATOM 1391 C CA . GLU A 1 174 ? 1.445 11.851 24.394 1.00 84.81 174 GLU A CA 1
ATOM 1392 C C . GLU A 1 174 ? 1.213 12.695 23.135 1.00 84.81 174 GLU A C 1
ATOM 1394 O O . GLU A 1 174 ? 0.913 12.135 22.087 1.00 84.81 174 GLU A O 1
ATOM 1399 N N . GLU A 1 175 ? 1.446 14.009 23.192 1.00 87.56 175 GLU A N 1
ATOM 1400 C CA . GLU A 1 175 ? 1.331 14.902 22.026 1.00 87.56 175 GLU A CA 1
ATOM 1401 C C . GLU A 1 175 ? 2.293 14.501 20.897 1.00 87.56 175 GLU A C 1
ATOM 1403 O O . GLU A 1 175 ? 1.909 14.455 19.729 1.00 87.56 175 GLU A O 1
ATOM 1408 N N . ALA A 1 176 ? 3.538 14.148 21.235 1.00 86.81 176 ALA A N 1
ATOM 1409 C CA . ALA A 1 176 ? 4.501 13.650 20.259 1.00 86.81 176 ALA A CA 1
ATOM 1410 C C . ALA A 1 176 ? 4.033 12.333 19.619 1.00 86.81 176 ALA A C 1
ATOM 1412 O O . ALA A 1 176 ? 4.211 12.134 18.417 1.00 86.81 176 ALA A O 1
ATOM 1413 N N . ALA A 1 177 ? 3.413 11.446 20.403 1.00 86.94 177 ALA A N 1
ATOM 1414 C CA . ALA A 1 177 ? 2.862 10.194 19.906 1.00 86.94 177 ALA A CA 1
ATOM 1415 C C . ALA A 1 177 ? 1.667 10.410 18.976 1.00 86.94 177 ALA A C 1
ATOM 1417 O O . ALA A 1 177 ? 1.647 9.816 17.901 1.00 86.94 177 ALA A O 1
ATOM 1418 N N . GLU A 1 178 ? 0.733 11.293 19.325 1.00 88.44 178 GLU A N 1
ATOM 1419 C CA . GLU A 1 178 ? -0.382 11.674 18.448 1.00 88.44 178 GLU A CA 1
ATOM 1420 C C . GLU A 1 178 ? 0.125 12.156 17.079 1.00 88.44 178 GLU A C 1
ATOM 1422 O O . GLU A 1 178 ? -0.320 11.675 16.035 1.00 88.44 178 GLU A O 1
ATOM 1427 N N . CYS A 1 179 ? 1.145 13.020 17.060 1.00 90.06 179 CYS A N 1
ATOM 1428 C CA . CYS A 1 179 ? 1.743 13.485 15.808 1.00 90.06 179 CYS A CA 1
ATOM 1429 C C . CYS A 1 179 ? 2.522 12.404 15.053 1.00 90.06 179 CYS A C 1
ATOM 1431 O O . CYS A 1 179 ? 2.543 12.408 13.820 1.00 90.06 179 CYS A O 1
ATOM 1433 N N . PHE A 1 180 ? 3.154 11.473 15.767 1.00 91.38 180 PHE A N 1
ATOM 1434 C CA . PHE A 1 180 ? 3.884 10.364 15.161 1.00 91.38 180 PHE A CA 1
ATOM 1435 C C . PHE A 1 180 ? 2.933 9.391 14.452 1.00 91.38 180 PHE A C 1
ATOM 1437 O O . PHE A 1 180 ? 3.182 9.008 13.308 1.00 91.38 180 PHE A O 1
ATOM 1444 N N . TYR A 1 181 ? 1.816 9.025 15.093 1.00 89.50 181 TYR A N 1
ATOM 1445 C CA . TYR A 1 181 ? 0.832 8.098 14.523 1.00 89.50 181 TYR A CA 1
ATOM 1446 C C . TYR A 1 181 ? 0.131 8.674 13.281 1.00 89.50 181 TYR A C 1
ATOM 1448 O O . TYR A 1 181 ? -0.169 7.921 12.354 1.00 89.50 181 TYR A O 1
ATOM 1456 N N . ARG A 1 182 ? -0.009 10.007 13.198 1.00 92.06 182 ARG A N 1
ATOM 1457 C CA . ARG A 1 182 ? -0.505 10.732 12.010 1.00 92.06 182 ARG A CA 1
ATOM 1458 C C . ARG A 1 182 ? 0.408 10.643 10.777 1.00 92.06 182 ARG A C 1
ATOM 1460 O O . ARG A 1 182 ? 0.022 11.044 9.678 1.00 92.06 182 ARG A O 1
ATOM 1467 N N . GLY A 1 183 ? 1.616 10.102 10.940 1.00 91.50 183 GLY A N 1
ATOM 1468 C CA . GLY A 1 183 ? 2.590 9.874 9.875 1.00 91.50 183 GLY A CA 1
ATOM 1469 C C . GLY A 1 183 ? 2.399 8.575 9.086 1.00 91.50 183 GLY A C 1
ATOM 1470 O O . GLY A 1 183 ? 3.302 8.218 8.336 1.00 91.50 183 GLY A O 1
ATOM 1471 N N . GLY A 1 184 ? 1.301 7.830 9.263 1.00 93.62 184 GLY A N 1
ATOM 1472 C CA . GLY A 1 184 ? 1.050 6.562 8.561 1.00 93.62 184 GLY A CA 1
ATOM 1473 C C . GLY A 1 184 ? 0.815 6.713 7.053 1.00 93.62 184 GLY A C 1
ATOM 1474 O O . GLY A 1 184 ? 0.475 7.790 6.568 1.00 93.62 184 GLY A O 1
ATOM 1475 N N . PHE A 1 185 ? 0.995 5.617 6.302 1.00 96.56 185 PHE A N 1
ATOM 1476 C CA . PHE A 1 185 ? 0.842 5.586 4.837 1.00 96.56 185 PHE A CA 1
ATOM 1477 C C . PHE A 1 185 ? 1.653 6.670 4.100 1.00 96.56 185 PHE A C 1
ATOM 1479 O O . PHE A 1 185 ? 1.227 7.213 3.081 1.00 96.56 185 PHE A O 1
ATOM 1486 N N . TYR A 1 186 ? 2.831 7.018 4.608 1.00 96.38 186 TYR A N 1
ATOM 1487 C CA . TYR A 1 186 ? 3.665 8.062 4.024 1.00 96.38 186 TYR A CA 1
ATOM 1488 C C . TYR A 1 186 ? 4.372 7.552 2.761 1.00 96.38 186 TYR A C 1
ATOM 1490 O O . TYR A 1 186 ? 4.249 8.133 1.687 1.00 96.38 186 TYR A O 1
ATOM 1498 N N . ASN A 1 187 ? 5.067 6.419 2.858 1.00 96.00 187 ASN A N 1
ATOM 1499 C CA . ASN A 1 187 ? 5.938 5.906 1.803 1.00 96.00 187 ASN A CA 1
ATOM 1500 C C . ASN A 1 187 ? 5.203 4.983 0.816 1.00 96.00 187 ASN A C 1
ATOM 1502 O O . ASN A 1 187 ? 4.499 4.052 1.210 1.00 96.00 187 ASN A O 1
ATOM 1506 N N . TRP A 1 188 ? 5.413 5.182 -0.490 1.00 95.12 188 TRP A N 1
ATOM 1507 C CA . TRP A 1 188 ? 4.975 4.223 -1.521 1.00 95.12 188 TRP A CA 1
ATOM 1508 C C . TRP A 1 188 ? 5.976 3.089 -1.731 1.00 95.12 188 TRP A C 1
ATOM 1510 O O . TRP A 1 188 ? 5.582 1.959 -2.026 1.00 95.12 188 TRP A O 1
ATOM 1520 N N . PHE A 1 189 ? 7.261 3.414 -1.596 1.00 96.00 189 PHE A N 1
ATOM 1521 C CA . PHE A 1 189 ? 8.399 2.556 -1.894 1.00 96.00 189 PHE A CA 1
ATOM 1522 C C . PHE A 1 189 ? 9.261 2.343 -0.657 1.00 96.00 189 PHE A C 1
ATOM 1524 O O . PHE A 1 189 ? 9.352 3.214 0.211 1.00 96.00 189 PHE A O 1
ATOM 1531 N N . GLU A 1 190 ? 9.942 1.206 -0.621 1.00 93.00 190 GLU A N 1
ATOM 1532 C CA . GLU A 1 190 ? 10.884 0.878 0.441 1.00 93.00 190 GLU A CA 1
ATOM 1533 C C . GLU A 1 190 ? 11.975 1.939 0.582 1.00 93.00 190 GLU A C 1
ATOM 1535 O O . GLU A 1 190 ? 12.556 2.393 -0.409 1.00 93.00 190 GLU A O 1
ATOM 1540 N N . ARG A 1 191 ? 12.273 2.301 1.837 1.00 88.38 191 ARG A N 1
ATOM 1541 C CA . ARG A 1 191 ? 13.200 3.379 2.238 1.00 88.38 191 ARG A CA 1
ATOM 1542 C C . ARG A 1 191 ? 12.719 4.799 1.925 1.00 88.38 191 ARG A C 1
ATOM 1544 O O . ARG A 1 191 ? 13.442 5.740 2.232 1.00 88.38 191 ARG A O 1
ATOM 1551 N N . GLY A 1 192 ? 11.510 4.954 1.385 1.00 89.50 192 GLY A N 1
ATOM 1552 C CA . GLY A 1 192 ? 10.855 6.248 1.240 1.00 89.50 192 GLY A CA 1
ATOM 1553 C C . GLY A 1 192 ? 11.507 7.189 0.220 1.00 89.50 192 GLY A C 1
ATOM 1554 O O . GLY A 1 192 ? 12.109 6.722 -0.754 1.00 89.50 192 GLY A O 1
ATOM 1555 N N . PRO A 1 193 ? 11.357 8.516 0.389 1.00 87.38 193 PRO A N 1
ATOM 1556 C CA . PRO A 1 193 ? 11.925 9.501 -0.526 1.00 87.38 193 PRO A CA 1
ATOM 1557 C C . PRO A 1 193 ? 13.457 9.413 -0.554 1.00 87.38 193 PRO A C 1
ATOM 1559 O O . PRO A 1 193 ? 14.103 9.271 0.480 1.00 87.38 193 PRO A O 1
ATOM 1562 N N . ASN A 1 194 ? 14.046 9.540 -1.744 1.00 88.69 194 ASN A N 1
ATOM 1563 C CA . ASN A 1 194 ? 15.474 9.318 -2.006 1.00 88.69 194 ASN A CA 1
ATOM 1564 C C . ASN A 1 194 ? 15.948 7.897 -1.663 1.00 88.69 194 ASN A C 1
ATOM 1566 O O . ASN A 1 194 ? 17.096 7.701 -1.253 1.00 88.69 194 ASN A O 1
ATOM 1570 N N . SER A 1 195 ? 15.073 6.901 -1.831 1.00 88.94 195 SER A N 1
ATOM 1571 C CA . SER A 1 195 ? 15.428 5.497 -1.640 1.00 88.94 195 SER A CA 1
ATOM 1572 C C . SER A 1 195 ? 16.695 5.148 -2.415 1.00 88.94 195 SER A C 1
ATOM 1574 O O . SER A 1 195 ? 16.798 5.387 -3.620 1.00 88.94 195 SER A O 1
ATOM 1576 N N . SER A 1 196 ? 17.643 4.505 -1.732 1.00 91.25 196 SER A N 1
ATOM 1577 C CA . SER A 1 196 ? 18.885 4.032 -2.342 1.00 91.25 196 SER A CA 1
ATOM 1578 C C . SER A 1 196 ? 18.653 2.995 -3.441 1.00 91.25 196 SER A C 1
ATOM 1580 O O . SER A 1 196 ? 19.582 2.684 -4.169 1.00 91.25 196 SER A O 1
ATOM 1582 N N . PHE A 1 197 ? 17.446 2.434 -3.555 1.00 92.38 197 PHE A N 1
ATOM 1583 C CA . PHE A 1 197 ? 17.097 1.483 -4.610 1.00 92.38 197 PHE A CA 1
ATOM 1584 C C . PHE A 1 197 ? 16.715 2.152 -5.926 1.00 92.38 197 PHE A C 1
ATOM 1586 O O . PHE A 1 197 ? 16.755 1.499 -6.971 1.00 92.38 197 PHE A O 1
ATOM 1593 N N . LEU A 1 198 ? 16.330 3.425 -5.874 1.00 91.88 198 LEU A N 1
ATOM 1594 C CA . LEU A 1 198 ? 15.866 4.187 -7.020 1.00 91.88 198 LEU A CA 1
ATOM 1595 C C . LEU A 1 198 ? 17.008 4.990 -7.647 1.00 91.88 198 LEU A C 1
ATOM 1597 O O . LEU A 1 198 ? 18.125 5.073 -7.137 1.00 91.88 198 LEU A O 1
ATOM 1601 N N . LEU A 1 199 ? 16.730 5.569 -8.810 1.00 89.06 199 LEU A N 1
ATOM 1602 C CA . LEU A 1 199 ? 17.692 6.413 -9.502 1.00 89.06 199 LEU A CA 1
ATOM 1603 C C . LEU A 1 199 ? 17.727 7.797 -8.844 1.00 89.06 199 LEU A C 1
ATOM 1605 O O . LEU A 1 199 ? 16.666 8.330 -8.539 1.00 89.06 199 LEU A O 1
ATOM 1609 N N . PRO A 1 200 ? 18.889 8.468 -8.763 1.00 87.56 200 PRO A N 1
ATOM 1610 C CA . PRO A 1 200 ? 18.944 9.851 -8.282 1.00 87.56 200 PRO A CA 1
ATOM 1611 C C . PRO A 1 200 ? 18.050 10.822 -9.074 1.00 87.56 200 PRO A C 1
ATOM 1613 O O . PRO A 1 200 ? 17.551 11.794 -8.522 1.00 87.56 200 PRO A O 1
ATOM 1616 N N . ALA A 1 201 ? 17.827 10.552 -10.366 1.00 87.44 201 ALA A N 1
ATOM 1617 C CA . ALA A 1 201 ? 16.924 11.333 -11.216 1.00 87.44 201 ALA A CA 1
ATOM 1618 C C . ALA A 1 201 ? 15.428 11.024 -10.991 1.00 87.44 201 ALA A C 1
ATOM 1620 O O . ALA A 1 201 ? 14.581 11.795 -11.427 1.00 87.44 201 ALA A O 1
ATOM 1621 N N . PHE A 1 202 ? 15.117 9.904 -10.331 1.00 89.62 202 PHE A N 1
ATOM 1622 C CA . PHE A 1 202 ? 13.769 9.419 -10.024 1.00 89.62 202 PHE A CA 1
ATOM 1623 C C . PHE A 1 202 ? 13.728 9.013 -8.542 1.00 89.62 202 PHE A C 1
ATOM 1625 O O . PHE A 1 202 ? 13.691 7.822 -8.232 1.00 89.62 202 PHE A O 1
ATOM 1632 N N . PRO A 1 203 ? 13.832 9.981 -7.615 1.00 89.94 203 PRO A N 1
ATOM 1633 C CA . PRO A 1 203 ? 14.099 9.722 -6.200 1.00 89.94 203 PRO A CA 1
ATOM 1634 C C . PRO A 1 203 ? 12.927 9.078 -5.443 1.00 89.94 203 PRO A C 1
ATOM 1636 O O . PRO A 1 203 ? 13.045 8.835 -4.244 1.00 89.94 203 PRO A O 1
ATOM 1639 N N . GLY A 1 204 ? 11.798 8.803 -6.101 1.00 91.94 204 GLY A N 1
ATOM 1640 C CA . GLY A 1 204 ? 10.604 8.253 -5.464 1.00 91.94 204 GLY A CA 1
ATOM 1641 C C . GLY A 1 204 ? 9.591 9.320 -5.068 1.00 91.94 204 GLY A C 1
ATOM 1642 O O . GLY A 1 204 ? 8.800 9.072 -4.168 1.00 91.94 204 GLY A O 1
ATOM 1643 N N . PHE A 1 205 ? 9.619 10.495 -5.702 1.00 93.94 205 PHE A N 1
ATOM 1644 C CA . PHE A 1 205 ? 8.661 11.587 -5.457 1.00 93.94 205 PHE A CA 1
ATOM 1645 C C . PHE A 1 205 ? 7.395 11.448 -6.303 1.00 93.94 205 PHE A C 1
ATOM 1647 O O . PHE A 1 205 ? 6.394 12.120 -6.061 1.00 93.94 205 PHE A O 1
ATOM 1654 N N . GLU A 1 206 ? 7.413 10.540 -7.277 1.00 93.56 206 GLU A N 1
ATOM 1655 C CA . GLU A 1 206 ? 6.242 10.149 -8.050 1.00 93.56 206 GLU A CA 1
ATOM 1656 C C . GLU A 1 206 ? 6.078 8.627 -8.032 1.00 93.56 206 GLU A C 1
ATOM 1658 O O . GLU A 1 206 ? 7.052 7.874 -8.082 1.00 93.56 206 GLU A O 1
ATOM 1663 N N . VAL A 1 207 ? 4.834 8.141 -8.047 1.00 92.25 207 VAL A N 1
ATOM 1664 C CA . VAL A 1 207 ? 4.530 6.697 -8.101 1.00 92.25 207 VAL A CA 1
ATOM 1665 C C . VAL A 1 207 ? 5.096 6.004 -9.347 1.00 92.25 207 VAL A C 1
ATOM 1667 O O . VAL A 1 207 ? 5.175 4.780 -9.393 1.00 92.25 207 VAL A O 1
ATOM 1670 N N . VAL A 1 208 ? 5.502 6.751 -10.376 1.00 91.94 208 VAL A N 1
ATOM 1671 C CA . VAL A 1 208 ? 6.136 6.207 -11.588 1.00 91.94 208 VAL A CA 1
ATOM 1672 C C . VAL A 1 208 ? 7.631 5.917 -11.419 1.00 91.94 208 VAL A C 1
ATOM 1674 O O . VAL A 1 208 ? 8.175 5.119 -12.187 1.00 91.94 208 VAL A O 1
ATOM 1677 N N . ASP A 1 209 ? 8.284 6.497 -10.408 1.00 93.12 209 ASP A N 1
ATOM 1678 C CA . ASP A 1 209 ? 9.736 6.404 -10.198 1.00 93.12 209 ASP A CA 1
ATOM 1679 C C . ASP A 1 209 ? 10.188 4.965 -9.912 1.00 93.12 209 ASP A C 1
ATOM 1681 O O . ASP A 1 209 ? 11.247 4.527 -10.364 1.00 93.12 209 ASP A O 1
ATOM 1685 N N . GLY A 1 210 ? 9.328 4.172 -9.267 1.00 93.44 210 GLY A N 1
ATOM 1686 C CA . GLY A 1 210 ? 9.569 2.765 -8.949 1.00 93.44 210 GLY A CA 1
ATOM 1687 C C . GLY A 1 210 ? 9.564 1.803 -10.143 1.00 93.44 210 GLY A C 1
ATOM 1688 O O . GLY A 1 210 ? 9.577 0.586 -9.947 1.00 93.44 210 GLY A O 1
ATOM 1689 N N . LYS A 1 211 ? 9.531 2.304 -11.385 1.00 93.12 211 LYS A N 1
ATOM 1690 C CA . LYS A 1 211 ? 9.616 1.490 -12.612 1.00 93.12 211 LYS A CA 1
ATOM 1691 C C . LYS A 1 211 ? 10.993 0.845 -12.807 1.00 93.12 211 LYS A C 1
ATOM 1693 O O . LYS A 1 211 ? 11.107 -0.118 -13.566 1.00 93.12 211 LYS A O 1
ATOM 1698 N N . ARG A 1 212 ? 12.032 1.391 -12.172 1.00 92.81 212 ARG A N 1
ATOM 1699 C CA . ARG A 1 212 ? 13.415 0.918 -12.277 1.00 92.81 212 ARG A CA 1
ATOM 1700 C C . ARG A 1 212 ? 14.095 0.912 -10.920 1.00 92.81 212 ARG A C 1
ATOM 1702 O O . ARG A 1 212 ? 13.704 1.654 -10.028 1.00 92.81 212 ARG A O 1
ATOM 1709 N N . CYS A 1 213 ? 15.135 0.103 -10.801 1.00 94.06 213 CYS A N 1
ATOM 1710 C CA . CYS A 1 213 ? 15.951 0.016 -9.601 1.00 94.06 213 CYS A CA 1
ATOM 1711 C C . CYS A 1 213 ? 17.379 -0.411 -9.932 1.00 94.06 213 CYS A C 1
ATOM 1713 O O . CYS A 1 213 ? 17.657 -0.921 -11.022 1.00 94.06 213 CYS A O 1
ATOM 1715 N N . ILE A 1 214 ? 18.273 -0.217 -8.970 1.00 93.12 214 ILE A N 1
ATOM 1716 C CA . ILE A 1 214 ? 19.597 -0.851 -8.947 1.00 93.12 214 ILE A CA 1
ATOM 1717 C C . ILE A 1 214 ? 19.499 -2.321 -8.494 1.00 93.12 214 ILE A C 1
ATOM 1719 O O . ILE A 1 214 ? 18.410 -2.798 -8.165 1.00 93.12 214 ILE A O 1
ATOM 1723 N N . GLU A 1 215 ? 20.616 -3.056 -8.493 1.00 92.69 215 GLU A N 1
ATOM 1724 C CA . GLU A 1 215 ? 20.648 -4.494 -8.157 1.00 92.69 215 GLU A CA 1
ATOM 1725 C C . GLU A 1 215 ? 20.024 -4.782 -6.782 1.00 92.69 215 GLU A C 1
ATOM 1727 O O . GLU A 1 215 ? 19.239 -5.716 -6.628 1.00 92.69 215 GLU A O 1
ATOM 1732 N N . GLU A 1 216 ? 20.306 -3.930 -5.801 1.00 92.88 216 GLU A N 1
ATOM 1733 C CA . GLU A 1 216 ? 19.848 -4.046 -4.420 1.00 92.88 216 GLU A CA 1
ATOM 1734 C C . GLU A 1 216 ? 18.321 -3.973 -4.308 1.00 92.88 216 GLU A C 1
ATOM 1736 O O . GLU A 1 216 ? 17.745 -4.624 -3.444 1.00 92.88 216 GLU A O 1
ATOM 1741 N N . GLY A 1 217 ? 17.651 -3.246 -5.209 1.00 93.44 217 GLY A N 1
ATOM 1742 C CA . GLY A 1 217 ? 16.190 -3.136 -5.246 1.00 93.44 217 GLY A CA 1
ATOM 1743 C C . GLY A 1 217 ? 15.494 -4.258 -6.023 1.00 93.44 217 GLY A C 1
ATOM 1744 O O . GLY A 1 217 ? 14.271 -4.242 -6.182 1.00 93.44 217 GLY A O 1
ATOM 1745 N N . ARG A 1 218 ? 16.227 -5.232 -6.574 1.00 94.94 218 ARG A N 1
ATOM 1746 C CA . ARG A 1 218 ? 15.607 -6.241 -7.445 1.00 94.94 218 ARG A CA 1
ATOM 1747 C C . ARG A 1 218 ? 14.690 -7.187 -6.699 1.00 94.94 218 ARG A C 1
ATOM 1749 O O . ARG A 1 218 ? 13.632 -7.513 -7.222 1.00 94.94 218 ARG A O 1
ATOM 1756 N N . TYR A 1 219 ? 15.117 -7.651 -5.526 1.00 96.69 219 TYR A N 1
ATOM 1757 C CA . TYR A 1 219 ? 14.407 -8.634 -4.691 1.00 96.69 219 TYR A CA 1
ATOM 1758 C C . TYR A 1 219 ? 13.883 -9.808 -5.528 1.00 96.69 219 TYR A C 1
ATOM 1760 O O . TYR A 1 219 ? 12.707 -10.165 -5.556 1.00 96.69 219 TYR A O 1
ATOM 1768 N N . CYS A 1 220 ? 14.799 -10.384 -6.293 1.00 95.50 220 CYS A N 1
ATOM 1769 C CA . CYS A 1 220 ? 14.523 -11.468 -7.208 1.00 95.50 220 CYS A CA 1
ATOM 1770 C C . CYS A 1 220 ? 15.146 -12.747 -6.651 1.00 95.50 220 CYS A C 1
ATOM 1772 O O . CYS A 1 220 ? 16.370 -12.860 -6.571 1.00 95.50 220 CYS A O 1
ATOM 1774 N N . LYS A 1 221 ? 14.307 -13.722 -6.300 1.00 96.00 221 LYS A N 1
ATOM 1775 C CA . LYS A 1 221 ? 14.752 -15.070 -5.959 1.00 96.00 221 LYS A CA 1
ATOM 1776 C C . LYS A 1 221 ? 14.568 -15.985 -7.167 1.00 96.00 221 LYS A C 1
ATOM 1778 O O . LYS A 1 221 ? 13.476 -16.037 -7.731 1.00 96.00 221 LYS A O 1
ATOM 1783 N N . LYS A 1 222 ? 15.635 -16.697 -7.533 1.00 94.44 222 LYS A N 1
ATOM 1784 C CA . LYS A 1 222 ? 15.670 -17.632 -8.663 1.00 94.44 222 LYS A CA 1
ATOM 1785 C C . LYS A 1 222 ? 15.903 -19.056 -8.185 1.00 94.44 222 LYS A C 1
ATOM 1787 O O . LYS A 1 222 ? 16.822 -19.299 -7.405 1.00 94.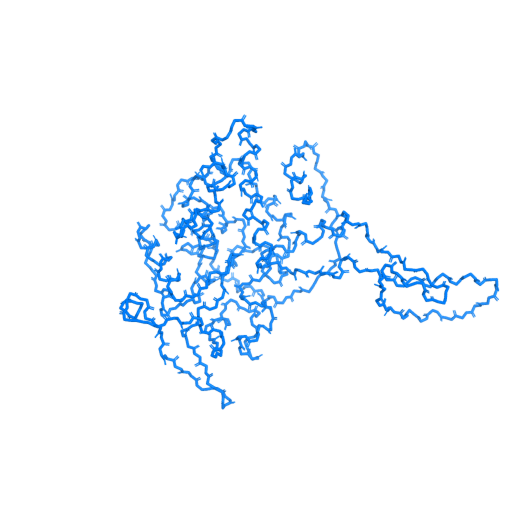44 222 LYS A O 1
ATOM 1792 N N . ASP A 1 223 ? 15.087 -19.968 -8.685 1.00 95.19 223 ASP A N 1
ATOM 1793 C CA . ASP A 1 223 ? 15.261 -21.417 -8.634 1.00 95.19 223 ASP A CA 1
ATOM 1794 C C . ASP A 1 223 ? 14.355 -22.053 -9.700 1.00 95.19 223 ASP A C 1
ATOM 1796 O O . ASP A 1 223 ? 13.550 -21.364 -10.320 1.00 95.19 223 ASP A O 1
ATOM 1800 N N . SER A 1 224 ? 14.459 -23.363 -9.924 1.00 94.94 224 SER A N 1
ATOM 1801 C CA . SER A 1 224 ? 13.712 -24.031 -10.997 1.00 94.94 224 SER A CA 1
ATOM 1802 C C . SER A 1 224 ? 12.187 -23.911 -10.877 1.00 94.94 224 SER A C 1
ATOM 1804 O O . SER A 1 224 ? 11.500 -23.914 -11.897 1.00 94.94 224 SER A O 1
ATOM 1806 N N . ILE A 1 225 ? 11.643 -23.802 -9.661 1.00 93.31 225 ILE A N 1
ATOM 1807 C CA . ILE A 1 225 ? 10.200 -23.689 -9.419 1.00 93.31 225 ILE A CA 1
ATOM 1808 C C . ILE A 1 225 ? 9.767 -22.230 -9.564 1.00 93.31 225 ILE A C 1
ATOM 1810 O O . ILE A 1 225 ? 8.780 -21.934 -10.239 1.00 93.31 225 ILE A O 1
ATOM 1814 N N . LEU A 1 226 ? 10.507 -21.308 -8.952 1.00 94.44 226 LEU A N 1
ATOM 1815 C CA . LEU A 1 226 ? 10.220 -19.880 -9.021 1.00 94.44 226 LEU A CA 1
ATOM 1816 C C . LEU A 1 226 ? 10.423 -19.322 -10.425 1.00 94.44 226 LEU A C 1
ATOM 1818 O O . LEU A 1 226 ? 9.631 -18.492 -10.848 1.00 94.44 226 LEU A O 1
ATOM 1822 N N . ASP A 1 227 ? 11.411 -19.798 -11.175 1.00 94.00 227 ASP A N 1
ATOM 1823 C CA . ASP A 1 227 ? 11.635 -19.363 -12.555 1.00 94.00 227 ASP A CA 1
ATOM 1824 C C . ASP A 1 227 ? 10.508 -19.836 -13.486 1.00 94.00 227 ASP A C 1
ATOM 1826 O O . ASP A 1 227 ? 10.212 -19.176 -14.480 1.00 94.00 227 ASP A O 1
ATOM 1830 N N . PHE A 1 228 ? 9.837 -20.943 -13.150 1.00 94.38 228 PHE A N 1
ATOM 1831 C CA . PHE A 1 228 ? 8.659 -21.403 -13.881 1.00 94.38 228 PHE A CA 1
ATOM 1832 C C . PHE A 1 228 ? 7.420 -20.551 -13.570 1.00 94.38 228 PHE A C 1
ATOM 1834 O O . PHE A 1 228 ? 6.711 -20.135 -14.486 1.00 94.38 228 PHE A O 1
ATOM 1841 N N . TRP A 1 229 ? 7.145 -20.282 -12.290 1.00 94.38 229 TRP A N 1
ATOM 1842 C CA . TRP A 1 229 ? 5.910 -19.599 -11.879 1.00 94.38 229 TRP A CA 1
ATOM 1843 C C . TRP A 1 229 ? 6.016 -18.072 -11.862 1.00 94.38 229 TRP A C 1
ATOM 1845 O O . TRP A 1 229 ? 5.080 -17.381 -12.264 1.00 94.38 229 TRP A O 1
ATOM 1855 N N . TYR A 1 230 ? 7.136 -17.546 -11.375 1.00 95.75 230 TYR A N 1
ATOM 1856 C CA . TYR A 1 230 ? 7.359 -16.138 -11.039 1.00 95.75 230 TYR A CA 1
ATOM 1857 C C . TYR A 1 230 ? 8.745 -15.667 -11.519 1.00 95.75 230 TYR A C 1
ATOM 1859 O O . TYR A 1 230 ? 9.557 -15.199 -10.707 1.00 95.75 230 TYR A O 1
ATOM 1867 N N . PRO A 1 231 ? 9.048 -15.798 -12.825 1.00 95.19 231 PRO A N 1
ATOM 1868 C CA . PRO A 1 231 ? 10.370 -15.508 -13.355 1.00 95.19 231 PRO A CA 1
ATOM 1869 C C . PRO A 1 231 ? 10.778 -14.068 -13.074 1.00 95.19 231 PRO A C 1
ATOM 1871 O O . PRO A 1 231 ? 9.998 -13.121 -13.191 1.00 95.19 231 PRO A O 1
ATOM 1874 N N . CYS A 1 232 ? 12.048 -13.871 -12.752 1.00 92.56 232 CYS A N 1
ATOM 1875 C CA . CYS A 1 232 ? 12.576 -12.523 -12.685 1.00 92.56 232 CYS A CA 1
ATOM 1876 C C . CYS A 1 232 ? 12.872 -11.987 -14.078 1.00 92.56 232 CYS A C 1
ATOM 1878 O O . CYS A 1 232 ? 13.617 -12.609 -14.839 1.00 92.56 232 CYS A O 1
ATOM 1880 N N . SER A 1 233 ? 12.406 -10.773 -14.367 1.00 88.38 233 SER A N 1
ATOM 1881 C CA . SER A 1 233 ? 12.849 -10.073 -15.567 1.00 88.38 233 SER A CA 1
ATOM 1882 C C . SER A 1 233 ? 14.371 -9.867 -15.541 1.00 88.38 233 SER A C 1
ATOM 1884 O O . SER A 1 233 ? 14.954 -9.391 -14.559 1.00 88.38 233 SER A O 1
ATOM 1886 N N . GLY A 1 234 ? 15.018 -10.255 -16.641 1.00 83.12 234 GLY A N 1
ATOM 1887 C CA . GLY A 1 234 ? 16.422 -9.961 -16.928 1.00 83.12 234 GLY A CA 1
ATOM 1888 C C . GLY A 1 234 ? 16.617 -8.648 -17.684 1.00 83.12 234 GLY A C 1
ATOM 1889 O O . GLY A 1 234 ? 17.739 -8.340 -18.066 1.00 83.12 234 GLY A O 1
ATOM 1890 N N . THR A 1 235 ? 15.545 -7.890 -17.943 1.00 90.19 235 THR A N 1
ATOM 1891 C CA . THR A 1 235 ? 15.630 -6.665 -18.737 1.00 90.19 235 THR A CA 1
ATOM 1892 C C . THR A 1 235 ? 16.355 -5.572 -17.966 1.00 90.19 235 THR A C 1
ATOM 1894 O O . THR A 1 235 ? 15.921 -5.164 -16.882 1.00 90.19 235 THR A O 1
ATOM 1897 N N . THR A 1 236 ? 17.422 -5.072 -18.579 1.00 91.94 236 THR A N 1
ATOM 1898 C CA . THR A 1 236 ? 18.219 -3.958 -18.081 1.00 91.94 236 THR A CA 1
ATOM 1899 C C . THR A 1 236 ? 18.129 -2.747 -19.002 1.00 91.94 236 THR A C 1
ATOM 1901 O O . THR A 1 236 ? 17.793 -2.855 -20.181 1.00 91.94 236 THR A O 1
ATOM 1904 N N . GLU A 1 237 ? 18.417 -1.575 -18.449 1.00 90.00 237 GLU A N 1
ATOM 1905 C CA . GLU A 1 237 ? 18.643 -0.334 -19.184 1.00 90.00 237 GLU A CA 1
ATOM 1906 C C . GLU A 1 237 ? 19.892 0.350 -18.632 1.00 90.00 237 GLU A C 1
ATOM 1908 O O . GLU A 1 237 ? 20.139 0.315 -17.427 1.00 90.00 237 GLU A O 1
ATOM 1913 N N . THR A 1 238 ? 20.671 0.993 -19.499 1.00 88.00 238 THR A N 1
ATOM 1914 C CA . THR A 1 238 ? 21.839 1.774 -19.084 1.00 88.00 238 THR A CA 1
ATOM 1915 C C . THR A 1 238 ? 21.505 3.257 -19.144 1.00 88.00 238 THR A C 1
ATOM 1917 O O . THR A 1 238 ? 21.060 3.752 -20.177 1.00 88.00 238 THR A O 1
ATOM 1920 N N . HIS A 1 239 ? 21.738 3.976 -18.050 1.00 79.81 239 HIS A N 1
ATOM 1921 C CA . HIS A 1 239 ? 21.601 5.429 -18.002 1.00 79.81 239 HIS A CA 1
ATOM 1922 C C . HIS A 1 239 ? 22.789 6.026 -17.240 1.00 79.81 239 HIS A C 1
ATOM 1924 O O . HIS A 1 239 ? 23.111 5.580 -16.142 1.00 79.81 239 HIS A O 1
ATOM 1930 N N . SER A 1 240 ? 23.478 7.001 -17.841 1.00 81.44 240 SER A N 1
ATOM 1931 C CA . SER A 1 240 ? 24.687 7.633 -17.279 1.00 81.44 240 SER A CA 1
ATOM 1932 C C . SER A 1 240 ? 25.732 6.633 -16.750 1.00 81.44 240 SER A C 1
ATOM 1934 O O . SER A 1 240 ? 26.216 6.774 -15.631 1.00 81.44 240 SER A O 1
ATOM 1936 N N . ASN A 1 241 ? 26.067 5.613 -17.550 1.00 84.19 241 ASN A N 1
ATOM 1937 C CA . ASN A 1 241 ? 27.016 4.529 -17.228 1.00 84.19 241 ASN A CA 1
ATOM 1938 C C . ASN A 1 241 ? 26.622 3.595 -16.069 1.00 84.19 241 ASN A C 1
ATOM 1940 O O . ASN A 1 241 ? 27.417 2.739 -15.691 1.00 84.19 241 ASN A O 1
ATOM 1944 N N . ASN A 1 242 ? 25.398 3.697 -15.552 1.00 84.19 242 ASN A N 1
ATOM 1945 C CA . ASN A 1 242 ? 24.863 2.777 -14.554 1.00 84.19 242 ASN A CA 1
ATOM 1946 C C . ASN A 1 242 ? 23.837 1.831 -15.185 1.00 84.19 242 ASN A C 1
ATOM 1948 O O . ASN A 1 242 ? 23.056 2.236 -16.052 1.00 84.19 242 ASN A O 1
ATOM 1952 N N . THR A 1 243 ? 23.832 0.578 -14.733 1.00 90.12 243 THR A N 1
ATOM 1953 C CA . THR A 1 243 ? 22.863 -0.445 -15.144 1.00 90.12 243 THR A CA 1
ATOM 1954 C C . THR A 1 243 ? 21.680 -0.458 -14.187 1.00 90.12 243 THR A C 1
ATOM 1956 O O . THR A 1 243 ? 21.856 -0.536 -12.974 1.00 90.12 243 THR A O 1
ATOM 1959 N N . TYR A 1 244 ? 20.476 -0.437 -14.746 1.00 91.69 244 TYR A N 1
ATOM 1960 C CA . TYR A 1 244 ? 19.218 -0.470 -14.013 1.00 91.69 244 TYR A CA 1
ATOM 1961 C C . TYR A 1 244 ? 18.348 -1.620 -14.489 1.00 91.69 244 TYR A C 1
ATOM 1963 O O . TYR A 1 244 ? 18.399 -2.010 -15.653 1.00 91.69 244 TYR A O 1
ATOM 1971 N N . TYR A 1 245 ? 17.511 -2.130 -13.598 1.00 93.31 245 TYR A N 1
ATOM 1972 C CA . TYR A 1 245 ? 16.629 -3.263 -13.848 1.00 93.31 245 TYR A CA 1
ATOM 1973 C C . TYR A 1 245 ? 15.183 -2.805 -13.979 1.00 93.31 245 TYR A C 1
ATOM 1975 O O . TYR A 1 245 ? 14.776 -1.839 -13.341 1.00 93.31 245 TYR A O 1
ATOM 1983 N N . LYS A 1 246 ? 14.391 -3.520 -14.786 1.00 90.44 246 LYS A N 1
ATOM 1984 C CA . LYS A 1 246 ? 12.923 -3.359 -14.825 1.00 90.44 246 LYS A CA 1
ATOM 1985 C C . LYS A 1 246 ? 12.184 -4.339 -13.910 1.00 90.44 246 LYS A C 1
ATOM 1987 O O . LYS A 1 246 ? 11.072 -4.059 -13.478 1.00 90.44 246 LYS A O 1
ATOM 1992 N N . GLY A 1 247 ? 12.798 -5.484 -13.609 1.00 90.62 247 GLY A N 1
ATOM 1993 C CA . GLY A 1 247 ? 12.274 -6.488 -12.677 1.00 90.62 247 GLY A CA 1
ATOM 1994 C C . GLY A 1 247 ? 12.603 -6.140 -11.230 1.00 90.62 247 GLY A C 1
ATOM 1995 O O . GLY A 1 247 ? 13.498 -6.752 -10.651 1.00 90.62 247 GLY A O 1
ATOM 1996 N N . CYS A 1 248 ? 11.921 -5.130 -10.695 1.00 95.44 248 CYS A N 1
ATOM 1997 C CA . CYS A 1 248 ? 12.176 -4.567 -9.371 1.00 95.44 248 CYS A CA 1
ATOM 1998 C C . CYS A 1 248 ? 11.057 -4.917 -8.401 1.00 95.44 248 CYS A C 1
ATOM 2000 O O . CYS A 1 248 ? 9.984 -4.318 -8.466 1.00 95.44 248 CYS A O 1
ATOM 2002 N N . TYR A 1 249 ? 11.310 -5.842 -7.482 1.00 97.19 249 TYR A N 1
ATOM 2003 C CA . TYR A 1 249 ? 10.325 -6.358 -6.531 1.00 97.19 249 TYR A CA 1
ATOM 2004 C C . TYR A 1 249 ? 10.588 -5.900 -5.089 1.00 97.19 249 TYR A C 1
ATOM 2006 O O . TYR A 1 249 ? 10.215 -6.604 -4.153 1.00 97.19 249 TYR A O 1
ATOM 2014 N N . PHE A 1 250 ? 11.245 -4.751 -4.902 1.00 97.25 250 PHE A N 1
ATOM 2015 C CA . PHE A 1 250 ? 11.335 -4.073 -3.604 1.00 97.25 250 PHE A CA 1
ATOM 2016 C C . PHE A 1 250 ? 9.946 -3.701 -3.052 1.00 97.25 250 PHE A C 1
ATOM 2018 O O . PHE A 1 250 ? 8.946 -3.731 -3.784 1.00 97.25 250 PHE A O 1
ATOM 2025 N N . GLY A 1 251 ? 9.894 -3.340 -1.770 1.00 97.69 251 GLY A N 1
ATOM 2026 C CA . GLY A 1 251 ? 8.652 -3.061 -1.055 1.00 97.69 251 GLY A CA 1
ATOM 2027 C C . GLY A 1 251 ? 7.776 -1.985 -1.702 1.00 97.69 251 GLY A C 1
ATOM 2028 O O . GLY A 1 251 ? 8.229 -0.878 -2.009 1.00 97.69 251 GLY A O 1
ATOM 2029 N N . ARG A 1 252 ? 6.495 -2.318 -1.915 1.00 97.75 252 ARG A N 1
ATOM 2030 C CA . ARG A 1 252 ? 5.454 -1.401 -2.407 1.00 97.75 252 ARG A CA 1
ATOM 2031 C C . ARG A 1 252 ? 4.165 -1.499 -1.602 1.00 97.75 252 ARG A C 1
ATOM 2033 O O . ARG A 1 252 ? 3.759 -2.589 -1.202 1.00 97.75 252 ARG A O 1
ATOM 2040 N N . GLY A 1 253 ? 3.478 -0.369 -1.456 1.00 95.12 253 GLY A N 1
ATOM 2041 C CA . GLY A 1 253 ? 2.229 -0.292 -0.698 1.00 95.12 253 GLY A CA 1
ATOM 2042 C C . GLY A 1 253 ? 2.453 -0.322 0.815 1.00 95.12 253 GLY A C 1
ATOM 2043 O O . GLY A 1 253 ? 3.589 -0.367 1.288 1.00 95.12 253 GLY A O 1
ATOM 2044 N N . ALA A 1 254 ? 1.360 -0.300 1.574 1.00 96.31 254 ALA A N 1
ATOM 2045 C CA . ALA A 1 254 ? 1.382 -0.038 3.009 1.00 96.31 254 ALA A CA 1
ATOM 2046 C C . ALA A 1 254 ? 2.064 -1.126 3.849 1.00 96.31 254 ALA A C 1
ATOM 2048 O O . ALA A 1 254 ? 2.645 -0.810 4.877 1.00 96.31 254 ALA A O 1
ATOM 2049 N N . LEU A 1 255 ? 2.008 -2.390 3.418 1.00 97.19 255 LEU A N 1
ATOM 2050 C CA . LEU A 1 255 ? 2.736 -3.504 4.049 1.00 97.19 255 LEU A CA 1
ATOM 2051 C C . LEU A 1 255 ? 3.942 -3.962 3.207 1.00 97.19 255 LEU A C 1
ATOM 2053 O O . LEU A 1 255 ? 4.391 -5.099 3.323 1.00 97.19 255 LEU A O 1
ATOM 2057 N N . GLN A 1 256 ? 4.449 -3.085 2.331 1.00 96.44 256 GLN A N 1
ATOM 2058 C CA . GLN A 1 256 ? 5.713 -3.263 1.608 1.00 96.44 256 GLN A CA 1
ATOM 2059 C C . GLN A 1 256 ? 5.849 -4.627 0.905 1.00 96.44 256 GLN A C 1
ATOM 2061 O O . GLN A 1 256 ? 6.824 -5.359 1.096 1.00 96.44 256 GLN A O 1
ATOM 2066 N N . LEU A 1 257 ? 4.885 -4.953 0.029 1.00 98.06 257 LEU A N 1
ATOM 2067 C CA . LEU A 1 257 ? 4.905 -6.181 -0.769 1.00 98.06 257 LEU A CA 1
ATOM 2068 C C . LEU A 1 257 ? 6.245 -6.295 -1.505 1.00 98.06 257 LEU A C 1
ATOM 2070 O O . LEU A 1 257 ? 6.586 -5.436 -2.321 1.00 98.06 257 LEU A O 1
ATOM 2074 N N . SER A 1 258 ? 6.978 -7.365 -1.208 1.00 97.75 258 SER A N 1
ATOM 2075 C CA . SER A 1 258 ? 8.372 -7.558 -1.609 1.00 97.75 258 SER A CA 1
ATOM 2076 C C . SER A 1 258 ? 8.598 -8.966 -2.136 1.00 97.75 258 SER A C 1
ATOM 2078 O O . SER A 1 258 ? 7.972 -9.896 -1.637 1.00 97.75 258 SER A O 1
ATOM 2080 N N . TRP A 1 259 ? 9.552 -9.127 -3.051 1.00 97.88 259 TRP A N 1
ATOM 2081 C CA . TRP A 1 259 ? 9.945 -10.369 -3.729 1.00 97.88 259 TRP A CA 1
ATOM 2082 C C . TRP A 1 259 ? 9.041 -10.844 -4.867 1.00 97.88 259 TRP A C 1
ATOM 2084 O O . TRP A 1 259 ? 7.819 -10.891 -4.741 1.00 97.88 259 TRP A O 1
ATOM 2094 N N . ASN A 1 260 ? 9.661 -11.303 -5.960 1.00 97.38 260 ASN A N 1
ATOM 2095 C CA . ASN A 1 260 ? 8.985 -11.804 -7.167 1.00 97.38 260 ASN A CA 1
ATOM 2096 C C . ASN A 1 260 ? 7.865 -12.815 -6.881 1.00 97.38 260 ASN A C 1
ATOM 2098 O O . ASN A 1 260 ? 6.785 -12.721 -7.462 1.00 97.38 260 ASN A O 1
ATOM 2102 N N . TYR A 1 261 ? 8.088 -13.751 -5.958 1.00 97.00 261 TYR A N 1
ATOM 2103 C CA . TYR A 1 261 ? 7.089 -14.765 -5.626 1.00 97.00 261 TYR A CA 1
ATOM 2104 C C . TYR A 1 261 ? 5.850 -14.183 -4.934 1.00 97.00 261 TYR A C 1
ATOM 2106 O O . TYR A 1 261 ? 4.745 -14.641 -5.202 1.00 97.00 261 TYR A O 1
ATOM 2114 N N . ASN A 1 262 ? 5.989 -13.143 -4.108 1.00 98.00 262 ASN A N 1
ATOM 2115 C CA . ASN A 1 262 ? 4.842 -12.499 -3.466 1.00 98.00 262 ASN A CA 1
ATOM 2116 C C . ASN A 1 262 ? 4.042 -11.654 -4.461 1.00 98.00 262 ASN A C 1
ATOM 2118 O O . ASN A 1 262 ? 2.815 -11.693 -4.439 1.00 98.00 262 ASN A O 1
ATOM 2122 N N . TYR A 1 263 ? 4.717 -10.952 -5.379 1.00 98.25 263 TYR A N 1
ATOM 2123 C CA . TYR A 1 263 ? 4.050 -10.268 -6.497 1.00 98.25 263 TYR A CA 1
ATOM 2124 C C . TYR A 1 263 ? 3.271 -11.263 -7.358 1.00 98.25 263 TYR A C 1
ATOM 2126 O O . TYR A 1 263 ? 2.126 -11.012 -7.730 1.00 98.25 263 TYR A O 1
ATOM 2134 N N . GLY A 1 264 ? 3.873 -12.421 -7.625 1.00 97.62 264 GLY A N 1
ATOM 2135 C CA . GLY A 1 264 ? 3.245 -13.514 -8.348 1.00 97.62 264 GLY A CA 1
ATOM 2136 C C . GLY A 1 264 ? 2.038 -14.116 -7.632 1.00 97.62 264 GLY A C 1
ATOM 2137 O O . GLY A 1 264 ? 0.983 -14.275 -8.241 1.00 97.62 264 GLY A O 1
ATOM 2138 N N . LEU A 1 265 ? 2.151 -14.415 -6.337 1.00 98.00 265 LEU A N 1
ATOM 2139 C CA . LEU A 1 265 ? 1.043 -14.927 -5.525 1.00 98.00 265 LEU A CA 1
ATOM 2140 C C . LEU A 1 265 ? -0.106 -13.917 -5.435 1.00 98.00 265 LEU A C 1
ATOM 2142 O O . LEU A 1 265 ? -1.266 -14.292 -5.618 1.00 98.00 265 LEU A O 1
ATOM 2146 N N . PHE A 1 266 ? 0.202 -12.632 -5.247 1.00 98.62 266 PHE A N 1
ATOM 2147 C CA . PHE A 1 266 ? -0.806 -11.578 -5.263 1.00 98.62 266 PHE A CA 1
ATOM 2148 C C . PHE A 1 266 ? -1.476 -11.453 -6.638 1.00 98.62 266 PHE A C 1
ATOM 2150 O O . PHE A 1 266 ? -2.698 -11.351 -6.726 1.00 98.62 266 PHE A O 1
ATOM 2157 N N . GLN A 1 267 ? -0.717 -11.557 -7.733 1.00 98.38 267 GLN A N 1
ATOM 2158 C CA . GLN A 1 267 ? -1.280 -11.615 -9.084 1.00 98.38 267 GLN A CA 1
ATOM 2159 C C . GLN A 1 267 ? -2.237 -12.803 -9.263 1.00 98.38 267 GLN A C 1
ATOM 2161 O O . GLN A 1 267 ? -3.296 -12.642 -9.869 1.00 98.38 267 GLN A O 1
ATOM 2166 N N . GLN A 1 268 ? -1.907 -13.984 -8.732 1.00 98.12 268 GLN A N 1
ATOM 2167 C CA . GLN A 1 268 ? -2.802 -15.146 -8.785 1.00 98.12 268 GLN A CA 1
ATOM 2168 C C . GLN A 1 268 ? -4.082 -14.911 -7.977 1.00 98.12 268 GLN A C 1
ATOM 2170 O O . GLN A 1 268 ? -5.176 -15.237 -8.443 1.00 98.12 268 GLN A O 1
ATOM 2175 N N . PHE A 1 269 ? -3.974 -14.277 -6.806 1.00 98.38 269 PHE A N 1
ATOM 2176 C CA . PHE A 1 269 ? -5.142 -13.826 -6.056 1.00 98.38 269 PHE A CA 1
ATOM 2177 C C . PHE A 1 269 ? -6.012 -12.878 -6.896 1.00 98.38 269 PHE A C 1
ATOM 2179 O O . PHE A 1 269 ? -7.208 -13.128 -7.040 1.00 98.38 269 PHE A O 1
ATOM 2186 N N . LEU A 1 270 ? -5.433 -11.848 -7.519 1.00 98.62 270 LEU A N 1
ATOM 2187 C CA . LEU A 1 270 ? -6.168 -10.911 -8.377 1.00 98.62 270 LEU A CA 1
ATOM 2188 C C . LEU A 1 270 ? -6.869 -11.633 -9.533 1.00 98.62 270 LEU A C 1
ATOM 2190 O O . LEU A 1 270 ? -8.057 -11.400 -9.774 1.00 98.62 270 LEU A O 1
ATOM 2194 N N . LEU A 1 271 ? -6.181 -12.577 -10.181 1.00 98.12 271 LEU A N 1
ATOM 2195 C CA . LEU A 1 271 ? -6.756 -13.394 -11.246 1.00 98.12 271 LEU A CA 1
ATOM 2196 C C . LEU A 1 271 ? -7.964 -14.200 -10.749 1.00 98.12 271 LEU A C 1
ATOM 2198 O O . LEU A 1 271 ? -8.996 -14.214 -11.421 1.00 98.12 271 LEU A O 1
ATOM 2202 N N . SER A 1 272 ? -7.884 -14.791 -9.550 1.00 97.62 272 SER A N 1
ATOM 2203 C CA . SER A 1 272 ? -9.009 -15.503 -8.919 1.00 97.62 272 SER A CA 1
ATOM 2204 C C . SER A 1 272 ? -10.225 -14.602 -8.649 1.00 97.62 272 SER A C 1
ATOM 2206 O O . SER A 1 272 ? -11.361 -15.072 -8.612 1.00 97.62 272 SER A O 1
ATOM 2208 N N . ARG A 1 273 ? -10.006 -13.287 -8.519 1.00 97.44 273 ARG A N 1
ATOM 2209 C CA . ARG A 1 273 ? -11.051 -12.263 -8.353 1.00 97.44 273 ARG A CA 1
ATOM 2210 C C . ARG A 1 273 ? -11.510 -11.642 -9.680 1.00 97.44 273 ARG A C 1
ATOM 2212 O O . ARG A 1 273 ? -12.325 -10.720 -9.681 1.00 97.44 273 ARG A O 1
ATOM 2219 N N . GLY A 1 274 ? -11.026 -12.152 -10.815 1.00 97.19 274 GLY A N 1
ATOM 2220 C CA . GLY A 1 274 ? -11.349 -11.656 -12.155 1.00 97.19 274 GLY A CA 1
ATOM 2221 C C . GLY A 1 274 ? -10.590 -10.388 -12.558 1.00 97.19 274 GLY A C 1
ATOM 2222 O O . GLY A 1 274 ? -10.982 -9.732 -13.520 1.00 97.19 274 GLY A O 1
ATOM 2223 N N . ILE A 1 275 ? -9.517 -10.038 -11.846 1.00 98.00 275 ILE A N 1
ATOM 2224 C CA . ILE A 1 275 ? -8.663 -8.881 -12.125 1.00 98.00 275 ILE A CA 1
ATOM 2225 C C . ILE A 1 275 ? -7.395 -9.381 -12.815 1.00 98.00 275 ILE A C 1
ATOM 2227 O O . ILE A 1 275 ? -6.561 -10.053 -12.215 1.00 98.00 275 ILE A O 1
ATOM 2231 N N . ARG A 1 276 ? -7.245 -9.060 -14.101 1.00 97.62 276 ARG A N 1
ATOM 2232 C CA . ARG A 1 276 ? -6.073 -9.459 -14.889 1.00 97.62 276 ARG A CA 1
ATOM 2233 C C . ARG A 1 276 ? -5.037 -8.343 -14.876 1.00 97.62 276 ARG A C 1
ATOM 2235 O O . ARG A 1 276 ? -5.289 -7.266 -15.407 1.00 97.62 276 ARG A O 1
ATOM 2242 N N . VAL A 1 277 ? -3.883 -8.616 -14.280 1.00 97.25 277 VAL A N 1
ATOM 2243 C CA . VAL A 1 277 ? -2.716 -7.727 -14.246 1.00 97.25 277 VAL A CA 1
ATOM 2244 C C . VAL A 1 277 ? -1.445 -8.558 -14.381 1.00 97.25 277 VAL A C 1
ATOM 2246 O O . VAL A 1 277 ? -1.442 -9.735 -14.029 1.00 97.25 277 VAL A O 1
ATOM 2249 N N . ASP A 1 278 ? -0.377 -7.945 -14.882 1.00 96.69 278 ASP A N 1
ATOM 2250 C CA . ASP A 1 278 ? 0.941 -8.572 -14.997 1.00 96.69 278 ASP A CA 1
ATOM 2251 C C . ASP A 1 278 ? 1.932 -7.850 -14.080 1.00 96.69 278 ASP A C 1
ATOM 2253 O O . ASP A 1 278 ? 2.628 -6.920 -14.491 1.00 96.69 278 ASP A O 1
ATOM 2257 N N . LEU A 1 279 ? 1.936 -8.254 -12.812 1.00 97.12 279 LEU A N 1
ATOM 2258 C CA . LEU A 1 279 ? 2.799 -7.727 -11.757 1.00 97.12 279 LEU A CA 1
ATOM 2259 C C . LEU A 1 279 ? 4.220 -8.291 -11.819 1.00 97.12 279 LEU A C 1
ATOM 2261 O O . LEU A 1 279 ? 5.122 -7.699 -11.234 1.00 97.12 279 LEU A O 1
ATOM 2265 N N . ILE A 1 280 ? 4.431 -9.405 -12.525 1.00 95.88 280 ILE A N 1
ATOM 2266 C CA . ILE A 1 280 ? 5.770 -9.958 -12.748 1.00 95.88 280 ILE A CA 1
ATOM 2267 C C . ILE A 1 280 ? 6.544 -9.052 -13.708 1.00 95.88 280 ILE A C 1
ATOM 2269 O O . ILE A 1 280 ? 7.641 -8.598 -13.393 1.00 95.88 280 ILE A O 1
ATOM 2273 N N . ASN A 1 281 ? 5.955 -8.694 -14.849 1.00 94.69 281 ASN A N 1
ATOM 2274 C CA . ASN A 1 281 ? 6.627 -7.799 -15.792 1.00 94.69 281 ASN A CA 1
ATOM 2275 C C . ASN A 1 281 ? 6.443 -6.313 -15.453 1.00 94.69 281 ASN A C 1
ATOM 2277 O O . ASN A 1 281 ? 7.251 -5.488 -15.879 1.00 94.69 281 ASN A O 1
ATOM 2281 N N . ASN A 1 282 ? 5.404 -5.956 -14.688 1.00 95.62 282 ASN A N 1
ATOM 2282 C CA . ASN A 1 282 ? 5.091 -4.570 -14.332 1.00 95.62 282 ASN A CA 1
ATOM 2283 C C . ASN A 1 282 ? 4.823 -4.420 -12.821 1.00 95.62 282 ASN A C 1
ATOM 2285 O O . ASN A 1 282 ? 3.712 -4.056 -12.423 1.00 9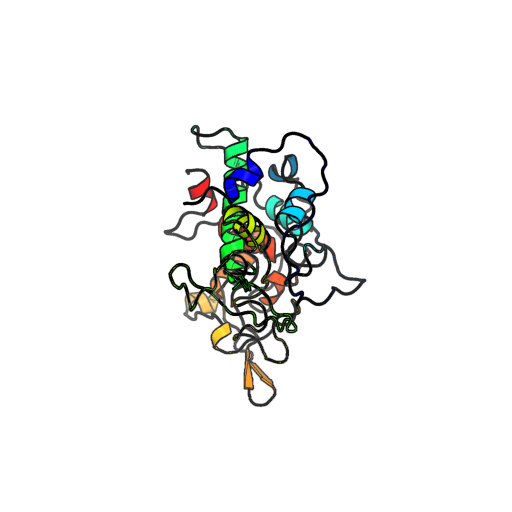5.62 282 ASN A O 1
ATOM 2289 N N . PRO A 1 283 ? 5.828 -4.641 -11.953 1.00 96.69 283 PRO A N 1
ATOM 2290 C CA . PRO A 1 283 ? 5.643 -4.598 -10.498 1.00 96.69 283 PRO A CA 1
ATOM 2291 C C . PRO A 1 283 ? 5.172 -3.228 -9.993 1.00 96.69 283 PRO A C 1
ATOM 2293 O O . PRO A 1 283 ? 4.463 -3.134 -8.993 1.00 96.69 283 PRO A O 1
ATOM 2296 N N . ASN A 1 284 ? 5.486 -2.151 -10.718 1.00 96.44 284 ASN A N 1
ATOM 2297 C CA . ASN A 1 284 ? 5.060 -0.807 -10.343 1.00 96.44 284 ASN A CA 1
ATOM 2298 C C . ASN A 1 284 ? 3.531 -0.601 -10.386 1.00 96.44 284 ASN A C 1
ATOM 2300 O O . ASN A 1 284 ? 3.029 0.325 -9.753 1.00 96.44 284 ASN A O 1
ATOM 2304 N N . LEU A 1 285 ? 2.781 -1.493 -11.052 1.00 97.38 285 LEU A N 1
ATOM 2305 C CA . LEU A 1 285 ? 1.314 -1.485 -11.031 1.00 97.38 285 LEU A CA 1
ATOM 2306 C C . LEU A 1 285 ? 0.734 -1.584 -9.618 1.00 97.38 285 LEU A C 1
ATOM 2308 O O . LEU A 1 285 ? -0.381 -1.114 -9.409 1.00 97.38 285 LEU A O 1
ATOM 2312 N N . VAL A 1 286 ? 1.474 -2.140 -8.649 1.00 98.19 286 VAL A N 1
ATOM 2313 C CA . VAL A 1 286 ? 1.035 -2.191 -7.246 1.00 98.19 286 VAL A CA 1
ATOM 2314 C C . VAL A 1 286 ? 0.697 -0.797 -6.712 1.00 98.19 286 VAL A C 1
ATOM 2316 O O . VAL A 1 286 ? -0.267 -0.673 -5.970 1.00 98.19 286 VAL A O 1
ATOM 2319 N N . VAL A 1 287 ? 1.424 0.252 -7.109 1.00 96.75 287 VAL A N 1
ATOM 2320 C CA . VAL A 1 287 ? 1.179 1.627 -6.632 1.00 96.75 287 VAL A CA 1
ATOM 2321 C C . VAL A 1 287 ? 0.620 2.563 -7.701 1.00 96.75 287 VAL A C 1
ATOM 2323 O O . VAL A 1 287 ? 0.210 3.663 -7.371 1.00 96.75 287 VAL A O 1
ATOM 2326 N N . THR A 1 288 ? 0.579 2.174 -8.976 1.00 96.19 288 THR A N 1
ATOM 2327 C CA . THR A 1 288 ? 0.014 3.040 -10.028 1.00 96.19 288 THR A CA 1
ATOM 2328 C C . THR A 1 288 ? -1.404 2.662 -10.444 1.00 96.19 288 THR A C 1
ATOM 2330 O O . THR A 1 288 ? -2.106 3.491 -11.018 1.00 96.19 288 THR A O 1
ATOM 2333 N N . LYS A 1 289 ? -1.848 1.424 -10.191 1.00 96.50 289 LYS A N 1
ATOM 2334 C CA . LYS A 1 289 ? -3.190 0.981 -10.582 1.00 96.50 289 LYS A CA 1
ATOM 2335 C C . LYS A 1 289 ? -4.232 1.380 -9.535 1.00 96.50 289 LYS A C 1
ATOM 2337 O O . LYS A 1 289 ? -4.084 1.049 -8.360 1.00 96.50 289 LYS A O 1
ATOM 2342 N N . MET A 1 290 ? -5.311 2.012 -10.005 1.00 96.88 290 MET A N 1
ATOM 2343 C CA . MET A 1 290 ? -6.414 2.546 -9.190 1.00 96.88 290 MET A CA 1
ATOM 2344 C C . MET A 1 290 ? -7.772 1.855 -9.449 1.00 96.88 290 MET A C 1
ATOM 2346 O O . MET A 1 290 ? -8.779 2.211 -8.843 1.00 96.88 290 MET A O 1
ATOM 2350 N N . ASP A 1 291 ? -7.816 0.836 -10.313 1.00 96.38 291 ASP A N 1
ATOM 2351 C CA . ASP A 1 291 ? -9.021 0.129 -10.779 1.00 96.38 291 ASP A CA 1
ATOM 2352 C C . ASP A 1 291 ? -8.856 -1.423 -10.795 1.00 96.38 291 ASP A C 1
ATOM 2354 O O . ASP A 1 291 ? -8.823 -2.054 -11.858 1.00 96.38 291 ASP A O 1
ATOM 2358 N N . PRO A 1 292 ? -8.728 -2.104 -9.640 1.00 97.81 292 PRO A N 1
ATOM 2359 C CA . PRO A 1 292 ? -8.840 -1.557 -8.293 1.00 97.81 292 PRO A CA 1
ATOM 2360 C C . PRO A 1 292 ? -7.514 -0.994 -7.755 1.00 97.81 292 PRO A C 1
ATOM 2362 O O . PRO A 1 292 ? -6.456 -1.294 -8.312 1.00 97.81 292 PRO A O 1
ATOM 2365 N N . PRO A 1 293 ? -7.564 -0.198 -6.670 1.00 98.00 293 PRO A N 1
ATOM 2366 C CA . PRO A 1 293 ? -6.400 0.367 -5.986 1.00 98.00 293 PRO A CA 1
ATOM 2367 C C . PRO A 1 293 ? -5.514 -0.736 -5.393 1.00 98.00 293 PRO A C 1
ATOM 2369 O O . PRO A 1 293 ? -5.775 -1.264 -4.307 1.00 98.00 293 PRO A O 1
ATOM 2372 N N . LEU A 1 294 ? -4.456 -1.107 -6.118 1.00 98.69 294 LEU A N 1
ATOM 2373 C CA . LEU A 1 294 ? -3.668 -2.294 -5.784 1.00 98.69 294 LEU A CA 1
ATOM 2374 C C . LEU A 1 294 ? -2.804 -2.131 -4.534 1.00 98.69 294 LEU A C 1
ATOM 2376 O O . LEU A 1 294 ? -2.532 -3.134 -3.886 1.00 98.69 294 LEU A O 1
ATOM 2380 N N . ALA A 1 295 ? -2.411 -0.917 -4.151 1.00 98.25 295 ALA A N 1
ATOM 2381 C CA . ALA A 1 295 ? -1.525 -0.722 -3.004 1.00 98.25 295 ALA A CA 1
ATOM 2382 C C . ALA A 1 295 ? -2.207 -1.136 -1.695 1.00 98.25 295 ALA A C 1
ATOM 2384 O O . ALA A 1 295 ? -1.636 -1.886 -0.902 1.00 98.25 295 ALA A O 1
ATOM 2385 N N . MET A 1 296 ? -3.455 -0.698 -1.502 1.00 98.44 296 MET A N 1
ATOM 2386 C CA . MET A 1 296 ? -4.275 -1.097 -0.356 1.00 98.44 296 MET A CA 1
ATOM 2387 C C . MET A 1 296 ? -4.713 -2.560 -0.470 1.00 98.44 296 MET A C 1
ATOM 2389 O O . MET A 1 296 ? -4.657 -3.292 0.514 1.00 98.44 296 MET A O 1
ATOM 2393 N N . LEU A 1 297 ? -5.065 -3.023 -1.675 1.00 98.81 297 LEU A N 1
ATOM 2394 C CA . LEU A 1 297 ? -5.496 -4.407 -1.886 1.00 98.81 297 LEU A CA 1
ATOM 2395 C C . LEU A 1 297 ? -4.376 -5.428 -1.648 1.00 98.81 297 LEU A C 1
ATOM 2397 O O . LEU A 1 297 ? -4.631 -6.465 -1.045 1.00 98.81 297 LEU A O 1
ATOM 2401 N N . ALA A 1 298 ? -3.142 -5.130 -2.060 1.00 98.75 298 ALA A N 1
ATOM 2402 C CA . ALA A 1 298 ? -1.960 -5.943 -1.774 1.00 98.75 298 ALA A CA 1
ATOM 2403 C C . ALA A 1 298 ? -1.663 -5.992 -0.274 1.00 98.75 298 ALA A C 1
ATOM 2405 O O . ALA A 1 298 ? -1.321 -7.044 0.259 1.00 98.75 298 ALA A O 1
ATOM 2406 N N . SER A 1 299 ? -1.819 -4.852 0.397 1.00 98.44 299 SER A N 1
ATOM 2407 C CA . SER A 1 299 ? -1.556 -4.706 1.827 1.00 98.44 299 SER A CA 1
ATOM 2408 C C . SER A 1 299 ? -2.551 -5.514 2.661 1.00 98.44 299 SER A C 1
ATOM 2410 O O . SER A 1 299 ? -2.143 -6.283 3.528 1.00 98.44 299 SER A O 1
ATOM 2412 N N . LEU A 1 300 ? -3.848 -5.419 2.346 1.00 98.62 300 LEU A N 1
ATOM 2413 C CA . LEU A 1 300 ? -4.871 -6.256 2.974 1.00 98.62 300 LEU A CA 1
ATOM 2414 C C . LEU A 1 300 ? -4.712 -7.726 2.589 1.00 98.62 300 LEU A C 1
ATOM 2416 O O . LEU A 1 300 ? -4.774 -8.583 3.457 1.00 98.62 300 LEU A O 1
ATOM 2420 N N . TRP A 1 301 ? -4.410 -8.043 1.327 1.00 98.69 301 TRP A N 1
ATOM 2421 C CA . TRP A 1 301 ? -4.118 -9.422 0.934 1.00 98.69 301 TRP A CA 1
ATOM 2422 C C . TRP A 1 301 ? -2.995 -10.0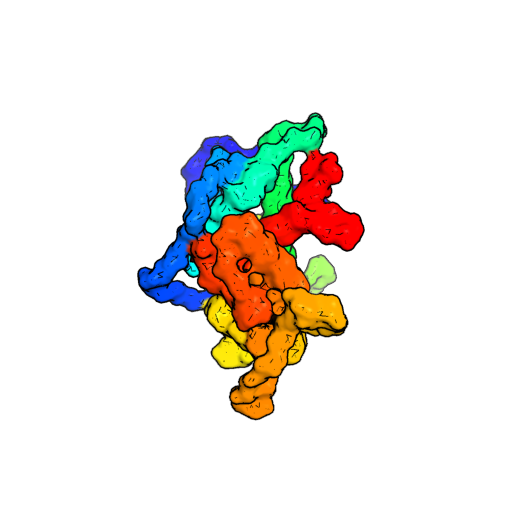27 1.776 1.00 98.69 301 TRP A C 1
ATOM 2424 O O . TRP A 1 301 ? -3.150 -11.138 2.275 1.00 98.69 301 TRP A O 1
ATOM 2434 N N . PHE A 1 302 ? -1.900 -9.297 1.987 1.00 98.12 302 PHE A N 1
ATOM 2435 C CA . PHE A 1 302 ? -0.794 -9.764 2.816 1.00 98.12 302 PHE A CA 1
ATOM 2436 C C . PHE A 1 302 ? -1.220 -9.969 4.277 1.00 98.12 302 PHE A C 1
ATOM 2438 O O . PHE A 1 302 ? -0.893 -10.995 4.868 1.00 98.12 302 PHE A O 1
ATOM 2445 N N . TYR A 1 303 ? -1.991 -9.033 4.837 1.00 98.25 303 TYR A N 1
ATOM 2446 C CA . TYR A 1 303 ? -2.503 -9.107 6.208 1.00 98.25 303 TYR A CA 1
ATOM 2447 C C . TYR A 1 303 ? -3.465 -10.295 6.426 1.00 98.25 303 TYR A C 1
ATOM 2449 O O . TYR A 1 303 ? -3.403 -10.980 7.452 1.00 98.25 303 TYR A O 1
ATOM 2457 N N . MET A 1 304 ? -4.309 -10.584 5.432 1.00 97.94 304 MET A N 1
ATOM 2458 C CA . MET A 1 304 ? -5.361 -11.607 5.481 1.00 97.94 304 MET A CA 1
ATOM 2459 C C . MET A 1 304 ? -4.897 -13.005 5.045 1.00 97.94 304 MET A C 1
ATOM 2461 O O . MET A 1 304 ? -5.577 -13.995 5.314 1.00 97.94 304 MET A O 1
ATOM 2465 N N . THR A 1 305 ? -3.753 -13.127 4.364 1.00 97.31 305 THR A N 1
ATOM 2466 C CA . THR A 1 305 ? -3.327 -14.397 3.754 1.00 97.31 305 THR A CA 1
ATOM 2467 C C . THR A 1 305 ? -2.311 -15.132 4.632 1.00 97.31 305 THR A C 1
ATOM 2469 O O . THR A 1 305 ? -1.231 -14.600 4.895 1.00 97.31 305 THR A O 1
ATOM 2472 N N . PRO A 1 306 ? -2.586 -16.381 5.056 1.00 96.06 306 PRO A N 1
ATOM 2473 C CA . PRO A 1 306 ? -1.604 -17.185 5.774 1.00 96.06 306 PRO A CA 1
ATOM 2474 C C . PRO A 1 306 ? -0.421 -17.547 4.869 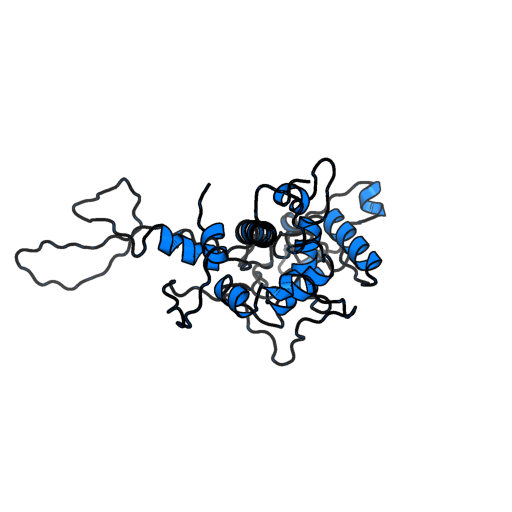1.00 96.06 306 PRO A C 1
ATOM 2476 O O . PRO A 1 306 ? -0.590 -17.892 3.699 1.00 96.06 306 PRO A O 1
ATOM 2479 N N . GLN A 1 307 ? 0.783 -17.534 5.436 1.00 92.00 307 GLN A N 1
ATOM 2480 C CA . GLN A 1 307 ? 2.015 -17.959 4.770 1.00 92.00 307 GLN A CA 1
ATOM 2481 C C . GLN A 1 307 ? 2.678 -19.048 5.617 1.00 92.00 307 GLN A C 1
ATOM 2483 O O . GLN A 1 307 ? 3.489 -18.725 6.491 1.00 92.00 307 GLN A O 1
ATOM 2488 N N . PRO A 1 308 ? 2.332 -20.334 5.400 1.00 89.06 308 PRO A N 1
ATOM 2489 C CA . PRO A 1 308 ? 2.797 -21.432 6.236 1.00 89.06 308 PRO A CA 1
ATOM 2490 C C . PRO A 1 308 ? 4.314 -21.397 6.497 1.00 89.06 308 PRO A C 1
ATOM 2492 O O . PRO A 1 308 ? 5.092 -21.163 5.571 1.00 89.06 308 PRO A O 1
ATOM 2495 N N . PRO A 1 309 ? 4.749 -21.624 7.750 1.00 94.31 309 PRO A N 1
ATOM 2496 C CA . PRO A 1 309 ? 3.947 -22.038 8.909 1.00 94.31 309 PRO A CA 1
ATOM 2497 C C . PRO A 1 309 ? 3.208 -20.890 9.624 1.00 94.31 309 PRO A C 1
ATOM 2499 O O . PRO A 1 309 ? 2.559 -21.127 10.638 1.00 94.31 309 PRO A O 1
ATOM 2502 N N . LYS A 1 310 ? 3.313 -19.648 9.140 1.00 95.38 310 LYS A N 1
ATOM 2503 C CA . LYS A 1 310 ? 2.714 -18.475 9.783 1.00 95.38 310 LYS A CA 1
ATOM 2504 C C . LYS A 1 310 ? 1.216 -18.387 9.444 1.00 95.38 310 LYS A C 1
ATOM 2506 O O . LYS A 1 310 ? 0.872 -18.439 8.257 1.00 95.38 310 LYS A O 1
ATOM 2511 N N . PRO A 1 311 ? 0.323 -18.239 10.439 1.00 95.81 311 PRO A N 1
ATOM 2512 C CA . PRO A 1 311 ? -1.071 -17.895 10.174 1.00 95.81 311 PRO A CA 1
ATOM 2513 C C . PRO A 1 311 ? -1.172 -16.474 9.597 1.00 95.81 311 PRO A C 1
ATOM 2515 O O . PRO A 1 311 ? -0.176 -15.750 9.523 1.00 95.81 311 PRO A O 1
ATOM 2518 N N . SER A 1 312 ? -2.373 -16.077 9.173 1.00 96.88 312 SER A N 1
ATOM 2519 C CA . SER A 1 312 ? -2.614 -14.683 8.785 1.00 96.88 312 SER A CA 1
ATOM 2520 C C . SER A 1 312 ? -2.521 -13.762 10.006 1.00 96.88 312 SER A C 1
ATOM 2522 O O . SER A 1 312 ? -2.763 -14.195 11.137 1.00 96.88 312 SER A O 1
ATOM 2524 N N . MET A 1 313 ? -2.188 -12.491 9.784 1.00 96.75 313 MET A N 1
ATOM 2525 C CA . MET A 1 313 ? -2.130 -11.496 10.860 1.00 96.75 313 MET A CA 1
ATOM 2526 C C . MET A 1 313 ? -3.524 -11.263 11.445 1.00 96.75 313 MET A C 1
ATOM 2528 O O . MET A 1 313 ? -3.674 -11.265 12.665 1.00 96.75 313 MET A O 1
ATOM 2532 N N . HIS A 1 314 ? -4.539 -11.205 10.576 1.00 95.75 314 HIS A N 1
ATOM 2533 C CA . HIS A 1 314 ? -5.956 -11.196 10.948 1.00 95.75 314 HIS A CA 1
ATOM 2534 C C . HIS A 1 314 ? -6.290 -12.276 11.975 1.00 95.75 314 HIS A C 1
ATOM 2536 O O . HIS A 1 314 ? -6.728 -11.962 13.077 1.00 95.75 314 HIS A O 1
ATOM 2542 N N . SER A 1 315 ? -5.998 -13.546 11.662 1.00 93.75 315 SER A N 1
ATOM 2543 C CA . SER A 1 315 ? -6.300 -14.683 12.547 1.00 93.75 315 SER A CA 1
ATOM 2544 C C . SER A 1 315 ? -5.685 -14.530 13.938 1.00 93.75 315 SER A C 1
ATOM 2546 O O . SER A 1 315 ? -6.340 -14.855 14.922 1.00 93.75 315 SER A O 1
ATOM 2548 N N . ILE A 1 316 ? -4.468 -13.987 14.036 1.00 92.56 316 ILE A N 1
ATOM 2549 C CA . ILE A 1 316 ? -3.823 -13.729 15.329 1.00 92.56 316 ILE A CA 1
ATOM 2550 C C . ILE A 1 316 ? -4.601 -12.667 16.115 1.00 92.56 316 ILE A C 1
ATOM 2552 O O . ILE A 1 316 ? -4.865 -12.858 17.300 1.00 92.56 316 ILE A O 1
ATOM 2556 N N . VAL A 1 317 ? -4.973 -11.558 15.470 1.00 91.75 317 VAL A N 1
ATOM 2557 C CA . VAL A 1 317 ? -5.645 -10.429 16.133 1.00 91.75 317 VAL A CA 1
ATOM 2558 C C . VAL A 1 317 ? -7.054 -10.799 16.593 1.00 91.75 317 VAL A C 1
ATOM 2560 O O . VAL A 1 317 ? -7.456 -10.421 17.695 1.00 91.75 317 VAL A O 1
ATOM 2563 N N . ILE A 1 318 ? -7.783 -11.587 15.799 1.00 89.19 318 ILE A N 1
ATOM 2564 C CA . ILE A 1 318 ? -9.131 -12.047 16.160 1.00 89.19 318 ILE A CA 1
ATOM 2565 C C . ILE A 1 318 ? -9.144 -13.299 17.054 1.00 89.19 318 ILE A C 1
ATOM 2567 O O . ILE A 1 318 ? -10.211 -13.698 17.518 1.00 89.19 318 ILE A O 1
ATOM 2571 N N . GLY A 1 319 ? -7.982 -13.910 17.316 1.00 85.06 319 GLY A N 1
ATOM 2572 C CA . GLY A 1 319 ? -7.837 -15.063 18.211 1.00 85.06 319 GLY A CA 1
ATOM 2573 C C . GLY A 1 319 ? -8.321 -16.396 17.627 1.00 85.06 319 GLY A C 1
ATOM 2574 O O . GLY A 1 319 ? -8.984 -17.157 18.332 1.00 85.06 319 GLY A O 1
ATOM 2575 N N . ARG A 1 320 ? -8.014 -16.666 16.353 1.00 81.12 320 ARG A N 1
ATOM 2576 C CA . ARG A 1 320 ? -8.336 -17.914 15.642 1.00 81.12 320 ARG A CA 1
ATOM 2577 C C . ARG A 1 320 ? -7.152 -18.875 15.555 1.00 81.12 320 ARG A C 1
ATOM 2579 O O . ARG A 1 320 ? -6.009 -18.407 15.368 1.00 81.12 320 ARG A O 1
#

Radius of gyration: 22.58 Å; Cα contacts (8 Å, |Δi|>4): 568; chains: 1; bounding box: 48×68×56 Å

Foldseek 3Di:
DDCQLVPVQPDDDDDDDPPPPPFDDDDALADDDDPPADFFDAPLPFDFAPCPVPCDQVNQQLQAVCAAQHVGADRRFLDGPSLQRSLCSLPSCQLNDADDPPDDSNSLSSLSVSVLLVLLCVFAFPQPPCLVWWWWDPPPPDPDDDDDDDDDTDTDDPPDDDPPIDTDHPDDPSSSVSNSSNRGNNAFFGPRFQPQFFDPVLRRNYLCRQQKGAPVQQQEDDDPVCCVQQNADPDWDDDPNGIIGRNGFFFGASNGRGHRVLLRVVQVVCVVVVHHDDCSRHVSCCTNPNNPSNRSNSSVCQQCDADPVRGHVSCVSSVD

Solvent-accessible surface area (backbone atoms only — not comparable to full-atom values): 17937 Å² total; per-residue (Å²): 138,79,69,65,74,59,50,77,76,70,67,86,74,95,75,96,65,87,73,74,77,80,55,77,90,78,75,63,59,39,65,81,76,62,96,84,55,63,52,48,43,59,83,75,70,65,64,85,27,57,37,70,78,76,62,47,58,66,57,46,46,66,46,20,50,26,7,45,34,36,71,16,60,35,62,65,45,50,44,20,55,68,16,43,55,56,29,40,33,82,40,46,59,60,36,46,51,58,80,48,86,92,52,56,54,68,58,39,16,51,48,43,48,45,51,55,49,52,48,19,27,74,67,9,29,65,72,60,65,66,57,78,48,28,36,59,44,88,62,77,87,63,85,81,78,93,74,85,87,76,89,75,84,52,88,51,60,103,86,64,76,57,91,80,38,50,68,46,55,96,51,54,75,66,59,25,44,58,49,46,58,24,20,17,42,11,27,60,42,56,79,30,72,64,16,88,32,35,45,90,95,32,30,47,43,46,69,69,30,57,51,39,14,36,80,87,19,20,41,67,68,81,47,83,66,39,47,71,76,25,46,68,54,84,52,68,49,77,57,94,94,40,72,30,31,45,33,31,23,44,25,37,21,32,62,38,55,45,29,35,60,49,40,35,52,50,37,51,53,35,44,76,72,74,42,87,68,61,37,57,81,38,41,37,45,39,49,64,36,29,72,50,25,28,13,35,33,53,28,49,47,57,38,63,44,60,54,84,94,43,71,19,54,51,39,60,70,51,70,105

Nearest PDB structures (foldseek):
  8hne-assembly1_A  TM=8.983E-01  e=1.394E-10  synthetic construct
  8x2v-assembly1_A  TM=8.514E-01  e=1.570E-10  synthetic construct
  7v92-assembly2_C  TM=8.415E-01  e=7.811E-10  Ficus microcarpa
  8d0k-assembly1_F  TM=2.013E-01  e=6.748E+00  Homo sapiens

Secondary structure (DSSP, 8-state):
--SHHHHHHH---S--------SPP----SPPPPTT------TT-PPPPGGGGT--HHHHHHH-TTTTTTT---TTSSSSHHHHHHHHTT-TTTTT----SSS-HHHHHHHHHHHHHHHHHHHH----GGGG-EEEE-----SS----------EE-TT---TTPEEE-SS-HHHHHHHHHTTTT--SBTT-TT-TTSBTTB-SSSTTGGG-B-GGG------HHHHHHSPPP--EEEETTEEEES-----BTTTTB-SHHHHHHHHHHHHHTT----TTT-TTHHHH-BTTBHHHHHHHHHHHS-BTTBPPHHHHHHT-